Protein AF-A0A1X6PBB0-F1 (afdb_monomer)

Mean predicted aligned error: 4.92 Å

Solvent-accessible surface area (backbone atoms only — not comparable to full-atom values): 10302 Å² total; per-residue (Å²): 92,69,81,82,83,78,69,89,53,44,24,60,61,42,50,17,55,52,49,30,23,60,13,32,46,56,98,49,61,12,44,39,38,26,51,44,54,41,50,55,49,51,56,48,53,48,53,39,49,56,38,42,77,71,73,42,94,55,77,87,80,59,62,69,61,50,52,51,45,52,44,38,40,61,72,42,41,51,54,49,51,23,52,50,41,32,45,38,77,74,48,54,83,75,65,63,57,60,94,58,17,36,52,75,62,17,68,74,45,65,68,48,76,69,54,48,52,53,50,45,51,52,35,32,52,50,29,60,76,66,69,50,60,88,85,38,41,50,66,47,46,82,73,20,30,52,63,58,55,50,58,53,31,66,73,34,66,87,41,69,39,23,55,61,67,68,59,52,48,68,31,86,67,44,30,56,31,38,52,48,8,41,54,37,42,51,70,73,77,109

Sequence (190 aa):
MVTDTLDTLPLFTQISTMLKLCHVTAGRQGLFGSVVVGAMYHDGVKRTKDVRDRGGQAGSINEAKTTRMTNIVKNKVHLYLRQLCWMHSVVPHLIKPPAEASFDAMQSANVETDEQKSLTRALRCIADEYALPSSHPLRDPIKATASVLRKQLQGMSKRPGGGPMASILNSSPFRELLVEANKNVLARYK

Organism: Porphyra umbilicalis (NCBI:txid2786)

Secondary structure (DSSP, 8-state):
-------SS-HHHHHHHHHHTT---TTS--HHHHHHHHHHHHHHHHHHHHHHHTT---PPP-HHHHHHHHHHIIIIIHHHHHHHHHHHHH-GGGS--TTT--HHHHTT----HHHHHHHHHHHHHHHHHTT--TT-TTTSGGG--HHHHHHHHHH-TTSTTTS-HHHHHTSTTHHHHHHHHHHHHHHHH-

Nearest PDB structures (foldseek):
  3mjp-assembly1_B  TM=1.966E-01  e=7.502E+00  Coturnix japonica

Structure (mmCIF, N/CA/C/O backbone):
data_AF-A0A1X6PBB0-F1
#
_entry.id   AF-A0A1X6PBB0-F1
#
loop_
_atom_site.group_PDB
_atom_site.id
_atom_site.type_symbol
_atom_site.label_atom_id
_atom_site.label_alt_id
_atom_site.label_comp_id
_atom_site.label_asym_id
_atom_site.label_entity_id
_atom_site.label_seq_id
_atom_site.pdbx_PDB_ins_code
_atom_site.Cartn_x
_atom_site.Cartn_y
_atom_site.Cartn_z
_atom_site.occupancy
_atom_site.B_iso_or_equiv
_atom_site.auth_seq_id
_atom_site.auth_comp_id
_atom_site.auth_asym_id
_atom_site.auth_atom_id
_atom_site.pdbx_PDB_model_num
ATOM 1 N N . MET A 1 1 ? -8.618 8.546 5.331 1.00 55.31 1 MET A N 1
ATOM 2 C CA . MET A 1 1 ? -8.685 7.302 4.537 1.00 55.31 1 MET A CA 1
ATOM 3 C C . MET A 1 1 ? -8.332 7.617 3.105 1.00 55.31 1 MET A C 1
ATOM 5 O O . MET A 1 1 ? -8.735 8.683 2.667 1.00 55.31 1 MET A O 1
ATOM 9 N N . VAL A 1 2 ? -7.622 6.728 2.410 1.00 69.62 2 VAL A N 1
ATOM 10 C CA . VAL A 1 2 ? -7.263 6.923 0.994 1.00 69.62 2 VAL A CA 1
ATOM 11 C C . VAL A 1 2 ? -8.526 6.993 0.136 1.00 69.62 2 VAL A C 1
ATOM 13 O O . VAL A 1 2 ? -9.310 6.040 0.106 1.00 69.62 2 VAL A O 1
ATOM 16 N N . THR A 1 3 ? -8.738 8.121 -0.541 1.00 59.16 3 THR A N 1
ATOM 17 C CA . THR A 1 3 ? -9.924 8.343 -1.384 1.00 59.16 3 THR A CA 1
ATOM 18 C C . THR A 1 3 ? -9.654 8.206 -2.872 1.00 59.16 3 THR A C 1
ATOM 20 O O . THR A 1 3 ? -10.583 7.863 -3.606 1.00 59.16 3 THR A O 1
ATOM 23 N N . ASP A 1 4 ? -8.410 8.362 -3.311 1.00 60.25 4 ASP A N 1
ATOM 24 C CA . ASP A 1 4 ? -8.109 8.582 -4.725 1.00 60.25 4 ASP A CA 1
ATOM 25 C C . ASP A 1 4 ? -7.846 7.271 -5.474 1.00 60.25 4 ASP A C 1
ATOM 27 O O . ASP A 1 4 ? -7.388 6.266 -4.912 1.00 60.25 4 ASP A O 1
ATOM 31 N N . THR A 1 5 ? -8.212 7.255 -6.753 1.00 60.38 5 THR A N 1
ATOM 32 C CA . THR A 1 5 ? -7.963 6.131 -7.658 1.00 60.38 5 THR A CA 1
ATOM 33 C C . THR A 1 5 ? -6.770 6.492 -8.533 1.00 60.38 5 THR A C 1
ATOM 35 O O . THR A 1 5 ? -6.766 7.540 -9.167 1.00 60.38 5 THR A O 1
ATOM 38 N N . LEU A 1 6 ? -5.743 5.645 -8.525 1.00 66.62 6 LEU A N 1
ATOM 39 C CA . LEU A 1 6 ? -4.597 5.763 -9.418 1.00 66.62 6 LEU A CA 1
ATOM 40 C C . LEU A 1 6 ? -4.864 4.826 -10.596 1.00 66.62 6 LEU A C 1
ATOM 42 O O . LEU A 1 6 ? -4.785 3.606 -10.449 1.00 66.62 6 LEU A O 1
ATOM 46 N N . ASP A 1 7 ? -5.288 5.367 -11.731 1.00 63.78 7 ASP A N 1
ATOM 47 C CA . ASP A 1 7 ? -5.598 4.568 -12.920 1.00 63.78 7 ASP A CA 1
ATOM 48 C C . ASP A 1 7 ? -5.146 5.209 -14.237 1.00 63.78 7 ASP A C 1
ATOM 50 O O . ASP A 1 7 ? -4.855 4.469 -15.176 1.00 63.78 7 ASP A O 1
ATOM 54 N N . THR A 1 8 ? -4.972 6.531 -14.294 1.00 69.69 8 THR A N 1
ATOM 55 C CA . THR A 1 8 ? -4.625 7.250 -15.535 1.00 69.69 8 THR A CA 1
ATOM 56 C C . THR A 1 8 ? -3.140 7.576 -15.720 1.00 69.69 8 THR A C 1
ATOM 58 O O . THR A 1 8 ? -2.726 7.894 -16.831 1.00 69.69 8 THR A O 1
ATOM 61 N N . LEU A 1 9 ? -2.318 7.494 -14.669 1.00 80.31 9 LEU A N 1
ATOM 62 C CA . LEU A 1 9 ? -0.894 7.865 -14.733 1.00 80.31 9 LEU A CA 1
ATOM 63 C C . LEU A 1 9 ? 0.006 6.690 -15.177 1.00 80.31 9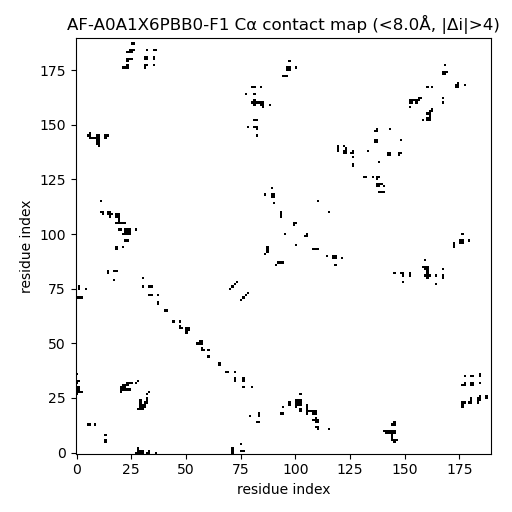 LEU A C 1
ATOM 65 O O . LEU A 1 9 ? -0.389 5.532 -15.036 1.00 80.31 9 LEU A O 1
ATOM 69 N N . PRO A 1 10 ? 1.241 6.928 -15.652 1.00 88.19 10 PRO A N 1
ATOM 70 C CA . PRO A 1 10 ? 2.211 5.856 -15.884 1.00 88.19 10 PRO A CA 1
ATOM 71 C C . PRO A 1 10 ? 2.521 5.057 -14.609 1.00 88.19 10 PRO A C 1
ATOM 73 O O . PRO A 1 10 ? 2.482 5.599 -13.501 1.00 88.19 10 PRO A O 1
ATOM 76 N N . LEU A 1 11 ? 2.859 3.771 -14.754 1.00 91.19 11 LEU A N 1
ATOM 77 C CA . LEU A 1 11 ? 3.063 2.840 -13.635 1.00 91.19 11 LEU A CA 1
ATOM 78 C C . LEU A 1 11 ? 3.984 3.397 -12.541 1.00 91.19 11 LEU A C 1
ATOM 80 O O . LEU A 1 11 ? 3.613 3.365 -11.370 1.00 91.19 11 LEU A O 1
ATOM 84 N N . PHE A 1 12 ? 5.160 3.918 -12.899 1.00 92.62 12 PHE A N 1
ATOM 85 C CA . PHE A 1 12 ? 6.123 4.404 -11.906 1.00 92.62 12 PHE A CA 1
ATOM 86 C C . PHE A 1 12 ? 5.631 5.644 -11.167 1.00 92.62 12 PHE A C 1
ATOM 88 O O . PHE A 1 12 ? 5.802 5.722 -9.957 1.00 92.62 12 PHE A O 1
ATOM 95 N N . THR A 1 13 ? 4.907 6.542 -11.838 1.00 91.56 13 THR A N 1
ATOM 96 C CA . THR A 1 13 ? 4.236 7.666 -11.175 1.00 91.56 13 THR A CA 1
ATOM 97 C C . THR A 1 13 ? 3.197 7.171 -10.173 1.00 91.56 13 THR A C 1
ATOM 99 O O . THR A 1 13 ? 3.134 7.670 -9.052 1.00 91.56 13 THR A O 1
ATOM 102 N N . GLN A 1 14 ? 2.413 6.151 -10.535 1.00 91.94 14 GLN A N 1
ATOM 103 C CA . GLN A 1 14 ? 1.442 5.565 -9.612 1.00 91.94 14 GLN A CA 1
ATOM 104 C C . GLN A 1 14 ? 2.122 4.896 -8.409 1.00 91.94 14 GLN A C 1
ATOM 106 O O . GLN A 1 14 ? 1.652 5.065 -7.287 1.00 91.94 14 GLN A O 1
ATOM 111 N N . ILE A 1 15 ? 3.232 4.178 -8.613 1.00 93.56 15 ILE A N 1
ATOM 112 C CA . ILE A 1 15 ? 4.016 3.584 -7.518 1.00 93.56 15 ILE A CA 1
ATOM 113 C C . ILE A 1 15 ? 4.576 4.681 -6.607 1.00 93.56 15 ILE A C 1
ATOM 115 O O . ILE A 1 15 ? 4.442 4.564 -5.391 1.00 93.56 15 ILE A O 1
ATOM 119 N N . SER A 1 16 ? 5.108 5.774 -7.158 1.00 94.62 16 SER A N 1
ATOM 120 C CA . SER A 1 16 ? 5.534 6.934 -6.367 1.00 94.62 16 SER A CA 1
ATOM 121 C C . SER A 1 16 ? 4.393 7.493 -5.524 1.00 94.62 16 SER A C 1
ATOM 123 O O . SER A 1 16 ? 4.568 7.733 -4.333 1.00 94.62 16 SER A O 1
ATOM 125 N N . THR A 1 17 ? 3.189 7.636 -6.081 1.00 93.75 17 THR A N 1
ATOM 126 C CA . THR A 1 17 ? 2.031 8.076 -5.291 1.00 93.75 17 THR A CA 1
ATOM 127 C C . THR A 1 17 ? 1.671 7.077 -4.190 1.00 93.75 17 THR A C 1
ATOM 129 O O . THR A 1 17 ? 1.352 7.489 -3.078 1.00 93.75 17 THR A O 1
ATOM 132 N N . MET A 1 18 ? 1.765 5.768 -4.444 1.00 94.62 18 MET A N 1
ATOM 133 C CA . MET A 1 18 ? 1.570 4.755 -3.400 1.00 94.62 18 MET A CA 1
ATOM 134 C C . MET A 1 18 ? 2.631 4.855 -2.297 1.00 94.62 18 MET A C 1
ATOM 136 O O . MET A 1 18 ? 2.276 4.736 -1.127 1.00 94.62 18 MET A O 1
ATOM 140 N N . LEU A 1 19 ? 3.896 5.121 -2.647 1.00 95.56 19 LEU A N 1
ATOM 141 C CA . LEU A 1 19 ? 4.980 5.341 -1.684 1.00 95.56 19 LEU A CA 1
ATOM 142 C C . LEU A 1 19 ? 4.682 6.537 -0.784 1.00 95.56 19 LEU A C 1
ATOM 144 O O . LEU A 1 19 ? 4.774 6.414 0.433 1.00 95.56 19 LEU A O 1
ATOM 148 N N . LYS A 1 20 ? 4.227 7.659 -1.350 1.00 95.69 20 LYS A N 1
ATOM 149 C CA . LYS A 1 20 ? 3.825 8.843 -0.570 1.00 95.69 20 LYS A CA 1
ATOM 150 C C . LYS A 1 20 ? 2.758 8.513 0.477 1.00 95.69 20 LYS A C 1
ATOM 152 O O . LYS A 1 20 ? 2.770 9.082 1.562 1.00 95.69 20 LYS A O 1
ATOM 157 N N . LEU A 1 21 ? 1.870 7.557 0.192 1.00 96.06 21 LEU A N 1
ATOM 158 C CA . LEU A 1 21 ? 0.815 7.105 1.107 1.00 96.06 21 LEU A CA 1
ATOM 159 C C . LEU A 1 21 ? 1.294 6.104 2.180 1.00 96.06 21 LEU A C 1
ATOM 161 O O . LEU A 1 21 ? 0.497 5.729 3.044 1.00 96.06 21 LEU A O 1
ATOM 165 N N . CYS A 1 22 ? 2.557 5.664 2.166 1.00 96.38 22 CYS A N 1
ATOM 166 C CA . CYS A 1 22 ? 3.123 4.767 3.186 1.00 96.38 22 CYS A CA 1
ATOM 167 C C . CYS A 1 22 ? 3.431 5.458 4.523 1.00 96.38 22 CYS A C 1
ATOM 169 O O . CYS A 1 22 ? 3.850 4.785 5.461 1.00 96.38 22 CYS A O 1
ATOM 171 N N . HIS A 1 23 ? 3.221 6.772 4.635 1.00 96.62 23 HIS A N 1
ATOM 172 C CA . HIS A 1 23 ? 3.451 7.495 5.881 1.00 96.62 23 HIS A CA 1
ATOM 173 C C . HIS A 1 23 ? 2.565 6.990 7.042 1.00 96.62 23 HIS A C 1
ATOM 175 O O . HIS A 1 23 ? 1.448 6.497 6.843 1.00 96.62 23 HIS A O 1
ATOM 181 N N . VAL A 1 24 ? 3.017 7.207 8.280 1.00 97.06 24 VAL A N 1
ATOM 182 C CA . VAL A 1 24 ? 2.336 6.766 9.518 1.00 97.06 24 VAL A CA 1
ATOM 183 C C . VAL A 1 24 ? 1.688 7.906 10.318 1.00 97.06 24 VAL A C 1
ATOM 185 O O . VAL A 1 24 ? 1.132 7.681 11.392 1.00 97.06 24 VAL A O 1
ATOM 188 N N . THR A 1 25 ? 1.718 9.139 9.802 1.00 95.56 25 THR A N 1
ATOM 189 C CA . THR A 1 25 ? 1.101 10.316 10.441 1.00 95.56 25 THR A CA 1
ATOM 190 C C . THR A 1 25 ? -0.427 10.212 10.541 1.00 95.56 25 THR A C 1
ATOM 192 O O . THR A 1 25 ? -1.127 10.088 9.531 1.00 95.56 25 THR A O 1
ATOM 195 N N . ALA A 1 26 ? -0.960 10.327 11.761 1.00 93.88 26 ALA A N 1
ATOM 196 C CA . ALA A 1 26 ? -2.398 10.318 12.023 1.00 93.88 26 ALA A CA 1
ATOM 197 C C . ALA A 1 26 ? -3.103 11.582 11.500 1.00 93.88 26 ALA A C 1
ATOM 199 O O . ALA A 1 26 ? -2.533 12.668 11.447 1.00 93.88 26 ALA A O 1
ATOM 200 N N . GLY A 1 27 ? -4.376 11.448 11.117 1.00 90.31 27 GLY A N 1
ATOM 201 C CA . GLY A 1 27 ? -5.177 12.556 10.577 1.00 90.31 27 GLY A CA 1
ATOM 202 C C . GLY A 1 27 ? -4.877 12.919 9.115 1.00 90.31 27 GLY A C 1
ATOM 203 O O . GLY A 1 27 ? -5.598 13.726 8.535 1.00 90.31 27 GLY A O 1
ATOM 204 N N . ARG A 1 28 ? -3.871 12.296 8.491 1.00 92.50 28 ARG A N 1
ATOM 205 C CA . ARG A 1 28 ? -3.568 12.406 7.056 1.00 92.50 28 ARG A CA 1
ATOM 206 C C . ARG A 1 28 ? -3.990 11.130 6.319 1.00 92.50 28 ARG A C 1
ATOM 208 O O . ARG A 1 28 ? -4.151 10.068 6.924 1.00 92.50 28 ARG A O 1
ATOM 215 N N . GLN A 1 29 ? -4.240 11.225 5.013 1.00 90.50 29 GLN A N 1
ATOM 216 C CA . GLN A 1 29 ? -4.612 10.055 4.217 1.00 90.50 29 GLN A CA 1
ATOM 217 C C . GLN A 1 29 ? -3.387 9.169 3.948 1.00 90.50 29 GLN A C 1
ATOM 219 O O . GLN A 1 29 ? -2.598 9.488 3.074 1.00 90.50 29 GLN A O 1
ATOM 224 N N . GLY A 1 30 ? -3.278 8.035 4.645 1.00 94.38 30 GLY A N 1
ATOM 225 C CA . GLY A 1 30 ? -2.234 7.030 4.406 1.00 94.38 30 GLY A CA 1
ATOM 226 C C . GLY A 1 30 ? -2.787 5.605 4.366 1.00 94.38 30 GLY A C 1
ATOM 227 O O . GLY A 1 30 ? -3.908 5.347 4.826 1.00 94.38 30 GLY A O 1
ATOM 228 N N . LEU A 1 31 ? -2.013 4.668 3.816 1.00 95.88 31 LEU A N 1
ATOM 229 C CA . LEU A 1 31 ? -2.391 3.257 3.670 1.00 95.88 31 LEU A CA 1
ATOM 230 C C . LEU A 1 31 ? -2.570 2.591 5.032 1.00 95.88 31 LEU A C 1
ATOM 232 O O . LEU A 1 31 ? -3.662 2.117 5.344 1.00 95.88 31 LEU A O 1
ATOM 236 N N . PHE A 1 32 ? -1.531 2.623 5.868 1.00 96.44 32 PHE A N 1
ATOM 237 C CA . PHE A 1 32 ? -1.531 1.980 7.184 1.00 96.44 32 PHE A CA 1
ATOM 238 C C . PHE A 1 32 ? -2.566 2.606 8.121 1.00 96.44 32 PHE A C 1
ATOM 240 O O . PHE A 1 32 ? -3.357 1.891 8.732 1.00 96.44 32 PHE A O 1
ATOM 247 N N . GLY A 1 33 ? -2.667 3.940 8.137 1.00 95.00 33 GLY A N 1
ATOM 248 C CA . GLY A 1 33 ? -3.724 4.634 8.878 1.00 95.00 33 GLY A CA 1
ATOM 249 C C . GLY A 1 33 ? -5.135 4.238 8.422 1.00 95.00 33 GLY A C 1
ATOM 250 O O . GLY A 1 33 ? -6.039 4.138 9.246 1.00 95.00 33 GLY A O 1
ATOM 251 N N . SER A 1 34 ? -5.339 3.954 7.130 1.00 94.94 34 SER A N 1
ATOM 252 C CA . SER A 1 34 ? -6.634 3.476 6.621 1.00 94.94 34 SER A CA 1
ATOM 253 C C . SER A 1 34 ? -6.944 2.039 7.055 1.00 94.94 34 SER A C 1
ATOM 255 O O . SER A 1 34 ? -8.102 1.754 7.349 1.00 94.94 34 SER A O 1
ATOM 257 N N . VAL A 1 35 ? -5.938 1.156 7.141 1.00 95.25 35 VAL A N 1
ATOM 258 C CA . VAL A 1 35 ? -6.106 -0.198 7.707 1.00 95.25 35 VAL A CA 1
ATOM 259 C C . VAL A 1 35 ? -6.549 -0.107 9.167 1.00 95.25 35 VAL A C 1
ATOM 261 O O . VAL A 1 35 ? -7.553 -0.710 9.537 1.00 95.25 35 VAL A O 1
ATOM 264 N N . VAL A 1 36 ? -5.849 0.697 9.975 1.00 95.31 36 VAL A N 1
ATOM 265 C CA . VAL A 1 36 ? -6.146 0.864 11.407 1.00 95.31 36 VAL A CA 1
ATOM 266 C C . VAL A 1 36 ? -7.540 1.449 11.621 1.00 95.31 36 VAL A C 1
ATOM 268 O O . VAL A 1 36 ? -8.347 0.875 12.347 1.00 95.31 36 VAL A O 1
ATOM 271 N N . VAL A 1 37 ? -7.861 2.566 10.959 1.00 93.00 37 VAL A N 1
ATOM 272 C CA . VAL A 1 37 ? -9.179 3.210 11.089 1.00 93.00 37 VAL A CA 1
ATOM 273 C C . VAL A 1 37 ? -10.300 2.275 10.627 1.00 93.00 37 VAL A C 1
ATOM 275 O O . VAL A 1 37 ? -11.366 2.247 11.243 1.00 93.00 37 VAL A O 1
ATOM 278 N N . GLY A 1 38 ? -10.064 1.489 9.573 1.00 93.12 38 GLY A N 1
ATOM 279 C CA . GLY A 1 38 ? -11.010 0.478 9.112 1.00 93.12 38 GLY A CA 1
ATOM 280 C C . GLY A 1 38 ? -11.256 -0.622 10.138 1.00 93.12 38 GLY A C 1
ATOM 281 O O . GLY A 1 38 ? -12.413 -0.938 10.412 1.00 93.12 38 GLY A O 1
ATOM 282 N N . ALA A 1 39 ? -10.194 -1.152 10.750 1.00 92.56 39 ALA A N 1
ATOM 283 C CA . ALA A 1 39 ? -10.298 -2.148 11.814 1.00 92.56 39 ALA A CA 1
ATOM 284 C C . ALA A 1 39 ? -11.056 -1.595 13.032 1.00 92.56 39 ALA A C 1
ATOM 286 O O . ALA A 1 39 ? -12.060 -2.176 13.436 1.00 92.56 39 ALA A O 1
ATOM 287 N N . MET A 1 40 ? -10.674 -0.412 13.531 1.00 92.19 40 MET A N 1
ATOM 288 C CA . MET A 1 40 ? -11.350 0.242 14.662 1.00 92.19 40 MET A CA 1
ATOM 289 C C . MET A 1 40 ? -12.846 0.458 14.407 1.00 92.19 40 MET A C 1
ATOM 291 O O . MET A 1 40 ? -13.672 0.257 15.301 1.00 92.19 40 MET A O 1
ATOM 295 N N . TYR A 1 41 ? -13.208 0.867 13.187 1.00 92.38 41 TYR A N 1
ATOM 296 C CA . TYR A 1 41 ? -14.604 1.040 12.804 1.00 92.38 41 TYR A CA 1
ATOM 297 C C . TYR A 1 41 ? -15.364 -0.292 12.828 1.00 92.38 41 TYR A C 1
ATOM 299 O O . TYR A 1 41 ? -16.450 -0.365 13.404 1.00 92.38 41 TYR A O 1
ATOM 307 N N . HIS A 1 42 ? -14.797 -1.350 12.242 1.00 93.12 42 HIS A N 1
ATOM 308 C CA . HIS A 1 42 ? -15.422 -2.673 12.226 1.00 93.12 42 HIS A CA 1
ATOM 309 C C . HIS A 1 42 ? -15.546 -3.287 13.627 1.00 93.12 42 HIS A C 1
ATOM 311 O O . HIS A 1 42 ? -16.589 -3.865 13.932 1.00 93.12 42 HIS A O 1
ATOM 317 N N . ASP A 1 43 ? -14.566 -3.079 14.505 1.00 92.94 43 ASP A N 1
ATOM 318 C CA . ASP A 1 43 ? -14.642 -3.490 15.911 1.00 92.94 43 ASP A CA 1
ATOM 319 C C . ASP A 1 43 ? -15.736 -2.733 16.671 1.00 92.94 43 ASP A C 1
ATOM 321 O O . ASP A 1 43 ? -16.405 -3.292 17.542 1.00 92.94 43 ASP A O 1
ATOM 325 N N . GLY A 1 44 ? -15.939 -1.451 16.357 1.00 91.06 44 GLY A N 1
ATOM 326 C CA . GLY A 1 44 ? -17.067 -0.668 16.865 1.00 91.06 44 GLY A CA 1
ATOM 327 C C . GLY A 1 44 ? -18.408 -1.248 16.413 1.00 91.06 44 GLY A C 1
ATOM 328 O O . GLY A 1 44 ? -19.263 -1.531 17.248 1.00 91.06 44 GLY A O 1
ATOM 329 N N . VAL A 1 45 ? -18.561 -1.507 15.109 1.00 92.31 45 VAL A N 1
ATOM 330 C CA . VAL A 1 45 ? -19.774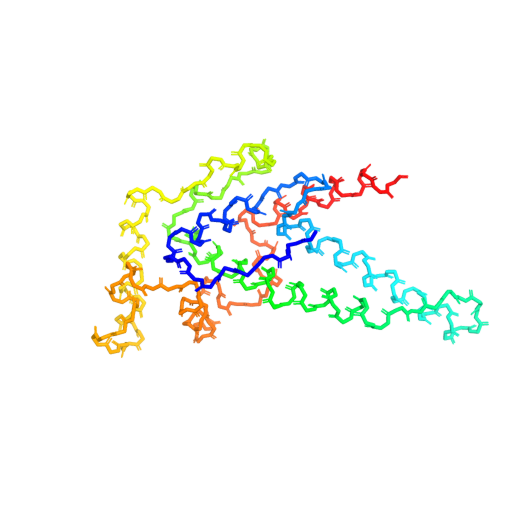 -2.117 14.536 1.00 92.31 45 VAL A CA 1
ATOM 331 C C . VAL A 1 45 ? -20.066 -3.479 15.166 1.00 92.31 45 VAL A C 1
ATOM 333 O O . VAL A 1 45 ? -21.214 -3.745 15.516 1.00 92.31 45 VAL A O 1
ATOM 336 N N . LYS A 1 46 ? -19.047 -4.330 15.341 1.00 93.25 46 LYS A N 1
ATOM 337 C CA . LYS A 1 46 ? -19.199 -5.640 15.985 1.00 93.25 46 LYS A CA 1
ATOM 338 C C . LYS A 1 46 ? -19.714 -5.496 17.417 1.00 93.25 46 LYS A C 1
ATOM 340 O O . LYS A 1 46 ? -20.721 -6.103 17.750 1.00 93.25 46 LYS A O 1
ATOM 345 N N . ARG A 1 47 ? -19.105 -4.617 18.222 1.00 92.00 47 ARG A N 1
ATOM 346 C CA . ARG A 1 47 ? -19.561 -4.342 19.596 1.00 92.00 47 ARG A CA 1
ATOM 347 C C . ARG A 1 47 ? -21.008 -3.851 19.646 1.00 92.00 47 ARG A C 1
ATOM 349 O O . ARG A 1 47 ? -21.764 -4.283 20.507 1.00 92.00 47 ARG A O 1
ATOM 356 N N . THR A 1 48 ? -21.415 -2.985 18.718 1.00 90.62 48 THR A N 1
ATOM 357 C CA . THR A 1 48 ? -22.809 -2.523 18.618 1.00 90.62 48 THR A CA 1
ATOM 358 C C . THR A 1 48 ? -23.774 -3.674 18.310 1.00 90.62 48 THR A C 1
ATOM 360 O O . THR A 1 48 ? -24.838 -3.740 18.923 1.00 90.62 48 THR A O 1
ATOM 363 N N . LYS A 1 49 ? -23.406 -4.594 17.403 1.00 91.44 49 LYS A N 1
ATOM 364 C CA . LYS A 1 49 ? -24.204 -5.802 17.117 1.00 91.44 49 LYS A CA 1
ATOM 365 C C . LYS A 1 49 ? -24.302 -6.699 18.349 1.00 91.44 49 LYS A C 1
ATOM 367 O O . LYS A 1 49 ? -25.410 -7.020 18.756 1.00 91.44 49 LYS A O 1
ATOM 372 N N . ASP A 1 50 ? -23.175 -6.977 19.002 1.00 92.81 50 ASP A N 1
ATOM 373 C CA . ASP A 1 50 ? -23.117 -7.840 20.187 1.00 92.81 50 ASP A CA 1
ATOM 374 C C . ASP A 1 50 ? -23.989 -7.311 21.345 1.00 92.81 50 ASP A C 1
ATOM 376 O O . ASP A 1 50 ? -24.633 -8.094 22.041 1.00 92.81 50 ASP A O 1
ATOM 380 N N . VAL A 1 51 ? -24.044 -5.987 21.561 1.00 92.75 51 VAL A N 1
ATOM 381 C CA . VAL A 1 51 ? -24.927 -5.377 22.578 1.00 92.75 51 VAL A CA 1
ATOM 382 C C . VAL A 1 51 ? -26.398 -5.588 22.227 1.00 92.75 51 VAL A C 1
ATOM 384 O O . VAL A 1 51 ? -27.180 -5.980 23.092 1.00 92.75 51 VAL A O 1
ATOM 387 N N . ARG A 1 52 ? -26.772 -5.361 20.963 1.00 90.25 52 ARG A N 1
ATOM 388 C CA . ARG A 1 52 ? -28.150 -5.539 20.492 1.00 90.25 52 ARG A CA 1
ATOM 389 C C . ARG A 1 52 ? -28.594 -6.998 20.581 1.00 90.25 52 ARG A C 1
ATOM 391 O O . ARG A 1 52 ? -29.705 -7.263 21.025 1.00 90.25 52 ARG A O 1
ATOM 398 N N . ASP A 1 53 ? -27.723 -7.930 20.208 1.00 91.06 53 ASP A N 1
ATOM 399 C CA . ASP A 1 53 ? -28.013 -9.368 20.229 1.00 91.06 53 ASP A CA 1
ATOM 400 C C . ASP A 1 53 ? -28.200 -9.893 21.669 1.00 91.06 53 ASP A C 1
ATOM 402 O O . ASP A 1 53 ? -28.890 -10.884 21.888 1.00 91.06 53 ASP A O 1
ATOM 406 N N . ARG A 1 54 ? -27.655 -9.185 22.670 1.00 93.88 54 ARG A N 1
ATOM 407 C CA . ARG A 1 54 ? -27.889 -9.428 24.106 1.00 93.88 54 ARG A C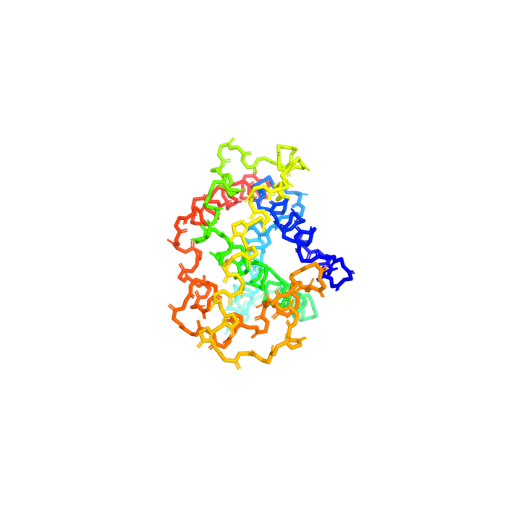A 1
ATOM 408 C C . ARG A 1 54 ? -29.106 -8.681 24.674 1.00 93.88 54 ARG A C 1
ATOM 410 O O . ARG A 1 54 ? -29.290 -8.670 25.887 1.00 93.88 54 ARG A O 1
ATOM 417 N N . GLY A 1 55 ? -29.910 -8.029 23.833 1.00 88.94 55 GLY A N 1
ATOM 418 C CA . GLY A 1 55 ? -31.082 -7.252 24.253 1.00 88.94 55 GLY A CA 1
ATOM 419 C C . GLY A 1 55 ? -30.763 -5.875 24.848 1.00 88.94 55 GLY A C 1
ATOM 420 O O . GLY A 1 55 ? -31.650 -5.231 25.403 1.00 88.94 55 GLY A O 1
ATOM 421 N N . GLY A 1 56 ? -29.514 -5.407 24.752 1.00 89.38 56 GLY A N 1
ATOM 422 C CA . GLY A 1 56 ? -29.110 -4.083 25.219 1.00 89.38 56 GLY A CA 1
ATOM 423 C C . GLY A 1 56 ? -29.465 -2.965 24.235 1.00 89.38 56 GLY A C 1
ATOM 424 O O . GLY A 1 56 ? -29.587 -3.179 23.027 1.00 89.38 56 GLY A O 1
ATOM 425 N N . GLN A 1 57 ? -29.578 -1.735 24.742 1.00 87.06 57 GLN A N 1
ATOM 426 C CA . GLN A 1 57 ? -29.781 -0.554 23.904 1.00 87.06 57 GLN A CA 1
ATOM 427 C C . GLN A 1 57 ? -28.462 -0.150 23.231 1.00 87.06 57 GLN A C 1
ATOM 429 O O . GLN A 1 57 ? -27.475 0.157 23.897 1.00 87.06 57 GLN A O 1
ATOM 434 N N . ALA A 1 58 ? -28.447 -0.138 21.899 1.00 85.94 58 ALA A N 1
ATOM 435 C CA . ALA A 1 58 ? -27.285 0.224 21.096 1.00 85.94 58 ALA A CA 1
ATOM 436 C C . ALA A 1 58 ? -27.660 1.252 20.018 1.00 85.94 58 ALA A C 1
ATOM 438 O O . ALA A 1 58 ? -28.807 1.321 19.577 1.00 85.94 58 ALA A O 1
ATOM 439 N N . GLY A 1 59 ? -26.681 2.053 19.587 1.00 81.75 59 GLY A N 1
ATOM 440 C CA . GLY A 1 59 ? -26.859 2.993 18.479 1.00 81.75 59 GLY A CA 1
ATOM 441 C C . GLY A 1 59 ? -27.121 2.291 17.140 1.00 81.75 59 GLY A C 1
ATOM 442 O O . GLY A 1 59 ? -26.847 1.102 16.972 1.00 81.75 59 GLY A O 1
ATOM 443 N N . SER A 1 60 ? -27.631 3.037 16.159 1.00 84.25 60 SER A N 1
ATOM 444 C CA . SER A 1 60 ? -27.860 2.509 14.814 1.00 84.25 60 SER A CA 1
ATOM 445 C C . SER A 1 60 ? -26.544 2.296 14.055 1.00 84.25 60 SER A C 1
ATOM 447 O O . SER A 1 60 ? -25.610 3.099 14.116 1.00 84.25 60 SER A O 1
ATOM 449 N N . ILE A 1 61 ? -26.470 1.194 13.307 1.00 88.69 61 ILE A N 1
ATOM 450 C CA . ILE A 1 61 ? -25.340 0.897 12.424 1.00 88.69 61 ILE A CA 1
ATOM 451 C C . ILE A 1 61 ? -25.629 1.503 11.057 1.00 88.69 61 ILE A C 1
ATOM 453 O O . ILE A 1 61 ? -26.643 1.209 10.428 1.00 88.69 61 ILE A O 1
ATOM 457 N N . ASN A 1 62 ? -24.710 2.333 10.570 1.00 90.88 62 ASN A N 1
ATOM 458 C CA . ASN A 1 62 ? -24.776 2.841 9.208 1.00 90.88 62 ASN A CA 1
ATOM 459 C C . ASN A 1 62 ? -24.163 1.811 8.241 1.00 90.88 62 ASN A C 1
ATOM 461 O O . ASN A 1 62 ? -22.941 1.741 8.070 1.00 90.88 62 ASN A O 1
ATOM 465 N N . GLU A 1 63 ? -25.019 1.011 7.607 1.00 91.44 63 GLU A N 1
ATOM 466 C CA . GLU A 1 63 ? -24.610 -0.044 6.668 1.00 91.44 63 GLU A CA 1
ATOM 467 C C . GLU A 1 63 ? -23.907 0.515 5.420 1.00 91.44 63 GLU A C 1
ATOM 469 O O . GLU A 1 63 ? -22.925 -0.058 4.939 1.00 91.44 63 GLU A O 1
ATOM 474 N N . ALA A 1 64 ? -24.323 1.690 4.937 1.00 91.69 64 ALA A N 1
ATOM 475 C CA . ALA A 1 64 ? -23.670 2.353 3.809 1.00 91.69 64 ALA A CA 1
ATOM 476 C C . ALA A 1 64 ? -22.227 2.761 4.155 1.00 91.69 64 ALA A C 1
ATOM 478 O O . ALA A 1 64 ? -21.297 2.534 3.376 1.00 91.69 64 ALA A O 1
ATOM 479 N N . LYS A 1 65 ? -22.009 3.310 5.357 1.00 89.75 65 LYS A N 1
ATOM 480 C CA . LYS A 1 65 ? -20.674 3.653 5.868 1.00 89.75 65 LYS A CA 1
ATOM 481 C C . LYS A 1 65 ? -19.823 2.403 6.085 1.00 89.75 65 LYS A C 1
ATOM 483 O O . LYS A 1 65 ? -18.646 2.422 5.729 1.00 89.75 65 LYS A O 1
ATOM 488 N N . THR A 1 66 ? -20.415 1.326 6.597 1.00 90.62 66 THR A N 1
ATOM 489 C CA . THR A 1 66 ? -19.736 0.034 6.780 1.00 90.62 66 THR A CA 1
ATOM 490 C C . THR A 1 66 ? -19.258 -0.532 5.453 1.00 90.62 66 THR A C 1
ATOM 492 O O . THR A 1 66 ? -18.071 -0.811 5.293 1.00 90.62 66 THR A O 1
ATOM 495 N N . THR A 1 67 ? -20.145 -0.580 4.463 1.00 91.56 67 THR A N 1
ATOM 496 C CA . THR A 1 67 ? -19.826 -1.031 3.105 1.00 91.56 67 THR A CA 1
ATOM 497 C C . THR A 1 67 ? -18.731 -0.171 2.476 1.00 91.56 67 THR A C 1
ATOM 499 O O . THR A 1 67 ? -17.765 -0.690 1.913 1.00 91.56 67 THR A O 1
ATOM 502 N N . ARG A 1 68 ? -18.825 1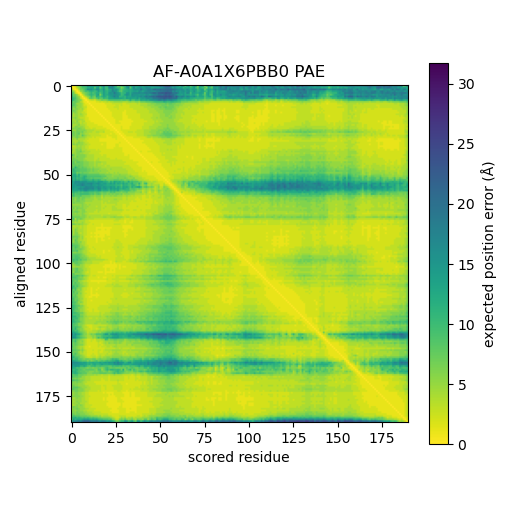.157 2.616 1.00 89.94 68 ARG A N 1
ATOM 503 C CA . ARG A 1 68 ? -17.806 2.088 2.116 1.00 89.94 68 ARG A CA 1
ATOM 504 C C . ARG A 1 68 ? -16.441 1.841 2.761 1.00 89.94 68 ARG A C 1
ATOM 506 O O . ARG A 1 68 ? -15.438 1.837 2.050 1.00 89.94 68 ARG A O 1
ATOM 513 N N . MET A 1 69 ? -16.398 1.625 4.075 1.00 89.50 69 MET A N 1
ATOM 514 C CA . MET A 1 69 ? -15.170 1.337 4.820 1.00 89.50 69 MET A CA 1
ATOM 515 C C . MET A 1 69 ? -14.509 0.049 4.323 1.00 89.50 69 MET A C 1
ATOM 517 O O . MET A 1 69 ? -13.342 0.062 3.926 1.00 89.50 69 MET A O 1
ATOM 521 N N . THR A 1 70 ? -15.286 -1.035 4.245 1.00 90.69 70 THR A N 1
ATOM 522 C CA . THR A 1 70 ? -14.819 -2.322 3.721 1.00 90.69 70 THR A CA 1
ATOM 523 C C . THR A 1 70 ? -14.281 -2.182 2.301 1.00 90.69 70 THR A C 1
ATOM 525 O O . THR A 1 70 ? -13.192 -2.672 2.007 1.00 90.69 70 THR A O 1
ATOM 528 N N . ASN A 1 71 ? -14.997 -1.474 1.426 1.00 90.38 71 ASN A N 1
ATOM 529 C CA . ASN A 1 71 ? -14.588 -1.292 0.037 1.00 90.38 71 ASN A CA 1
ATOM 530 C C . ASN A 1 71 ? -13.307 -0.464 -0.098 1.00 90.38 71 ASN A C 1
ATOM 532 O O . ASN A 1 71 ? -12.475 -0.785 -0.941 1.00 90.38 71 ASN A O 1
ATOM 536 N N . ILE A 1 72 ? -13.098 0.563 0.727 1.00 89.00 72 ILE A N 1
ATOM 537 C CA . ILE A 1 72 ? -11.853 1.346 0.694 1.00 89.00 72 ILE A CA 1
ATOM 538 C C . ILE A 1 72 ? -10.662 0.477 1.108 1.00 89.00 72 ILE A C 1
ATOM 540 O O . ILE A 1 72 ? -9.655 0.432 0.397 1.00 89.00 72 ILE A O 1
ATOM 544 N N . VAL A 1 73 ? -10.781 -0.260 2.213 1.00 91.06 73 VAL A N 1
ATOM 545 C CA . VAL A 1 73 ? -9.696 -1.126 2.690 1.00 91.06 73 VAL A CA 1
ATOM 546 C C . VAL A 1 73 ? -9.420 -2.249 1.682 1.00 91.06 73 VAL A C 1
ATOM 548 O O . VAL A 1 73 ? -8.288 -2.415 1.227 1.00 91.06 73 VAL A O 1
ATOM 551 N N . LYS A 1 74 ? -10.460 -2.972 1.253 1.00 88.38 74 LYS A N 1
ATOM 552 C CA . LYS A 1 74 ? -10.335 -4.141 0.371 1.00 88.38 74 LYS A CA 1
ATOM 553 C C . LYS A 1 74 ? -9.966 -3.778 -1.068 1.00 88.38 74 LYS A C 1
ATOM 555 O O . LYS A 1 74 ? -9.090 -4.415 -1.647 1.00 88.38 74 LYS A O 1
ATOM 560 N N . ASN A 1 75 ? -10.624 -2.777 -1.649 1.00 85.75 75 ASN A N 1
ATOM 561 C CA . ASN A 1 75 ? -10.531 -2.491 -3.083 1.00 85.75 75 ASN A CA 1
ATOM 562 C C . ASN A 1 75 ? -9.556 -1.355 -3.411 1.00 85.75 75 ASN A C 1
ATOM 564 O O . ASN A 1 75 ? -9.308 -1.111 -4.587 1.00 85.75 75 ASN A O 1
ATOM 568 N N . LYS A 1 76 ? -8.994 -0.662 -2.411 1.00 87.31 76 LYS A N 1
ATOM 569 C CA . LYS A 1 76 ? -7.938 0.340 -2.632 1.00 87.31 76 LYS A CA 1
ATOM 570 C C . LYS A 1 76 ? -6.679 -0.002 -1.853 1.00 87.31 76 LYS A C 1
ATOM 572 O O . LYS A 1 76 ? -5.678 -0.390 -2.450 1.00 87.31 76 LYS A O 1
ATOM 577 N N . VAL A 1 77 ? -6.746 0.060 -0.524 1.00 92.75 77 VAL A N 1
ATOM 578 C CA . VAL A 1 77 ? -5.563 -0.051 0.347 1.00 92.75 77 VAL A CA 1
ATOM 579 C C . VAL A 1 77 ? -4.842 -1.381 0.141 1.00 92.75 77 VAL A C 1
ATOM 581 O O . VAL A 1 77 ? -3.649 -1.401 -0.146 1.00 92.75 77 VAL A O 1
ATOM 584 N N . HIS A 1 78 ? -5.570 -2.495 0.191 1.00 92.75 78 HIS A N 1
ATOM 585 C CA . HIS A 1 78 ? -4.998 -3.823 -0.024 1.00 92.75 78 HIS A CA 1
ATOM 586 C C . HIS A 1 78 ? -4.383 -3.990 -1.419 1.00 92.75 78 HIS A C 1
ATOM 588 O O . HIS A 1 78 ? -3.368 -4.665 -1.567 1.00 92.75 78 HIS A O 1
ATOM 594 N N . LEU A 1 79 ? -4.964 -3.379 -2.452 1.00 90.31 79 LEU A N 1
ATOM 595 C CA . LEU A 1 79 ? -4.429 -3.474 -3.811 1.00 90.31 79 LEU A CA 1
ATOM 596 C C . LEU A 1 79 ? -3.133 -2.674 -3.972 1.00 90.31 79 LEU A C 1
ATOM 598 O O . LEU A 1 79 ? -2.232 -3.114 -4.685 1.00 90.31 79 LEU A O 1
ATOM 602 N N . TYR A 1 80 ? -3.016 -1.530 -3.301 1.00 93.38 80 TYR A N 1
ATOM 603 C CA . TYR A 1 80 ? -1.780 -0.749 -3.279 1.00 93.38 80 TYR A CA 1
ATOM 604 C C . TYR A 1 80 ? -0.695 -1.447 -2.452 1.00 93.38 80 TYR A C 1
ATOM 606 O O . TYR A 1 80 ? 0.426 -1.597 -2.927 1.00 93.38 80 TYR A O 1
ATOM 614 N N . LEU A 1 81 ? -1.036 -1.996 -1.282 1.00 95.06 81 LEU A N 1
ATOM 615 C CA . LEU A 1 81 ? -0.092 -2.754 -0.451 1.00 95.06 81 LEU A CA 1
ATOM 616 C C . LEU A 1 81 ? 0.489 -3.980 -1.168 1.00 95.06 81 LEU A C 1
ATOM 618 O O . LEU A 1 81 ? 1.664 -4.286 -0.997 1.00 95.06 81 LEU A O 1
ATOM 622 N N . ARG A 1 82 ? -0.291 -4.662 -2.016 1.00 94.19 82 ARG A N 1
ATOM 623 C CA . ARG A 1 82 ? 0.220 -5.771 -2.844 1.00 94.19 82 ARG A CA 1
ATOM 624 C C . ARG A 1 82 ? 1.293 -5.319 -3.827 1.00 94.19 82 ARG A C 1
ATOM 626 O O . ARG A 1 82 ? 2.322 -5.975 -3.951 1.00 94.19 82 ARG A O 1
ATOM 633 N N . GLN A 1 83 ? 1.057 -4.201 -4.503 1.00 94.19 83 GLN A N 1
ATOM 634 C CA . GLN A 1 83 ? 2.008 -3.645 -5.464 1.00 94.19 83 GLN A CA 1
ATOM 635 C C . GLN A 1 83 ? 3.262 -3.121 -4.769 1.00 94.19 83 GLN A C 1
ATOM 637 O O . GLN A 1 83 ? 4.361 -3.357 -5.254 1.00 94.19 83 GLN A O 1
ATOM 642 N N . LEU A 1 84 ? 3.109 -2.496 -3.601 1.00 95.88 84 LEU A N 1
ATOM 643 C CA . LEU A 1 84 ? 4.232 -2.069 -2.769 1.00 95.88 84 LEU A CA 1
ATOM 644 C C . LEU A 1 84 ? 5.032 -3.254 -2.220 1.00 95.88 84 LEU A C 1
ATOM 646 O O . LEU A 1 84 ? 6.252 -3.186 -2.185 1.00 95.88 84 LEU A O 1
ATOM 650 N N . CYS A 1 85 ? 4.378 -4.353 -1.838 1.00 95.38 85 CYS A N 1
ATOM 651 C CA . CYS A 1 85 ? 5.051 -5.585 -1.417 1.00 95.38 85 CYS A CA 1
ATOM 652 C C . CYS A 1 85 ? 5.885 -6.185 -2.554 1.00 95.38 85 CYS A C 1
ATOM 654 O O . CYS A 1 85 ? 7.040 -6.552 -2.347 1.00 95.38 85 CYS A O 1
ATOM 656 N N . TRP A 1 86 ? 5.334 -6.226 -3.770 1.00 95.62 86 TRP A N 1
ATOM 657 C CA . TRP A 1 86 ? 6.101 -6.612 -4.950 1.00 95.62 86 TRP A CA 1
ATOM 658 C C . TRP A 1 86 ? 7.275 -5.657 -5.203 1.00 95.62 86 TRP A C 1
ATOM 660 O O . TRP A 1 86 ? 8.411 -6.107 -5.317 1.00 95.62 86 TRP A O 1
ATOM 670 N N . MET A 1 87 ? 7.025 -4.349 -5.226 1.00 96.19 87 MET A N 1
ATOM 671 C CA . MET A 1 87 ? 8.057 -3.337 -5.453 1.00 96.19 87 MET A CA 1
ATOM 672 C C . MET A 1 87 ? 9.184 -3.450 -4.418 1.00 96.19 87 MET A C 1
ATOM 674 O O . MET A 1 87 ? 10.350 -3.439 -4.790 1.00 96.19 87 MET A O 1
ATOM 678 N N . HIS A 1 88 ? 8.853 -3.652 -3.142 1.00 96.25 88 HIS A N 1
ATOM 679 C CA . HIS A 1 88 ? 9.826 -3.825 -2.064 1.00 96.25 88 HIS A CA 1
ATOM 680 C C 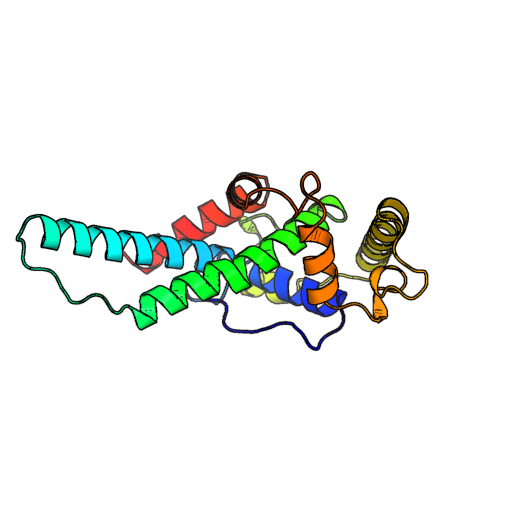. HIS A 1 88 ? 10.712 -5.063 -2.257 1.00 96.25 88 HIS A C 1
ATOM 682 O O . HIS A 1 88 ? 11.885 -5.033 -1.909 1.00 96.25 88 HIS A O 1
ATOM 688 N N . SER A 1 89 ? 10.196 -6.131 -2.876 1.00 95.31 89 SER A N 1
ATOM 689 C CA . SER A 1 89 ? 11.020 -7.302 -3.213 1.00 95.31 89 SER A CA 1
ATOM 690 C C . SER A 1 89 ? 12.060 -7.040 -4.309 1.00 95.31 89 SER A C 1
ATOM 692 O O . SER 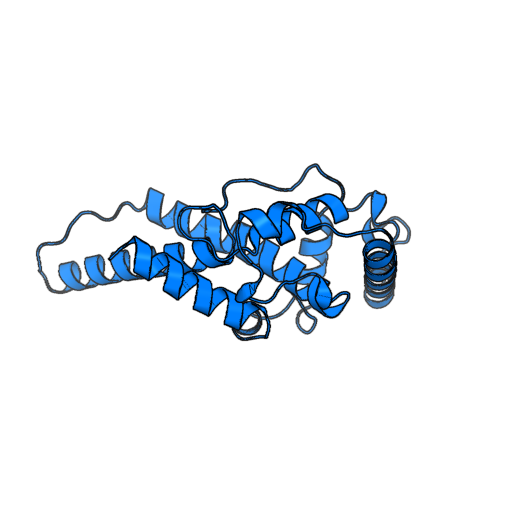A 1 89 ? 12.987 -7.830 -4.464 1.00 95.31 89 SER A O 1
ATOM 694 N N . VAL A 1 90 ? 11.911 -5.947 -5.066 1.00 96.38 90 VAL A N 1
ATOM 695 C CA . VAL A 1 90 ? 12.818 -5.552 -6.155 1.00 96.38 90 VAL A CA 1
ATOM 696 C C . VAL A 1 90 ? 13.728 -4.398 -5.729 1.00 96.38 90 VAL A C 1
ATOM 698 O O . VAL A 1 90 ? 14.921 -4.421 -6.009 1.00 96.38 90 VAL A O 1
ATOM 701 N N . VAL A 1 91 ? 13.168 -3.390 -5.057 1.00 96.81 91 VAL A N 1
ATOM 702 C CA . VAL A 1 91 ? 13.841 -2.157 -4.616 1.00 96.81 91 VAL A CA 1
ATOM 703 C C . VAL A 1 91 ? 13.489 -1.882 -3.147 1.00 96.81 91 VAL A C 1
ATOM 705 O O . VAL A 1 91 ? 12.598 -1.081 -2.842 1.00 96.81 91 VAL A O 1
ATOM 708 N N . PRO A 1 92 ? 14.133 -2.591 -2.202 1.00 94.88 92 PRO A N 1
ATOM 709 C CA . PRO A 1 92 ? 13.696 -2.605 -0.810 1.00 94.88 92 PRO A CA 1
ATOM 710 C C . PRO A 1 92 ? 13.818 -1.247 -0.111 1.00 94.88 92 PRO A C 1
ATOM 712 O O . PRO A 1 92 ? 12.974 -0.918 0.723 1.00 94.88 92 PRO A O 1
ATOM 715 N N . HIS A 1 93 ? 14.809 -0.432 -0.485 1.00 93.94 93 HIS A N 1
ATOM 716 C CA . HIS A 1 93 ? 15.130 0.848 0.158 1.00 93.94 93 HIS A CA 1
ATOM 717 C C . HIS A 1 93 ? 14.088 1.956 -0.057 1.00 93.94 93 HIS A C 1
ATOM 719 O O . HIS A 1 93 ? 14.127 2.964 0.649 1.00 93.94 93 HIS A O 1
ATOM 725 N N . LEU A 1 94 ? 13.150 1.787 -0.998 1.00 94.75 94 LEU A N 1
ATOM 726 C CA . LEU A 1 94 ? 12.104 2.782 -1.265 1.00 94.75 94 LEU A CA 1
ATOM 727 C C . LEU A 1 94 ? 11.048 2.870 -0.156 1.00 94.75 94 LEU A C 1
ATOM 729 O O . LEU A 1 94 ? 10.423 3.918 0.009 1.00 94.75 94 LEU A O 1
ATOM 733 N N . ILE A 1 95 ? 10.830 1.794 0.609 1.00 94.75 95 ILE A N 1
ATOM 734 C CA . ILE A 1 95 ? 9.929 1.852 1.763 1.00 94.75 95 ILE A CA 1
ATOM 735 C C . ILE A 1 95 ? 10.730 2.270 2.990 1.00 94.75 95 ILE A C 1
ATOM 737 O O . ILE A 1 95 ? 11.591 1.536 3.470 1.00 94.75 95 ILE A O 1
ATOM 741 N N . LYS A 1 96 ? 10.413 3.458 3.503 1.00 93.94 96 LYS A N 1
ATOM 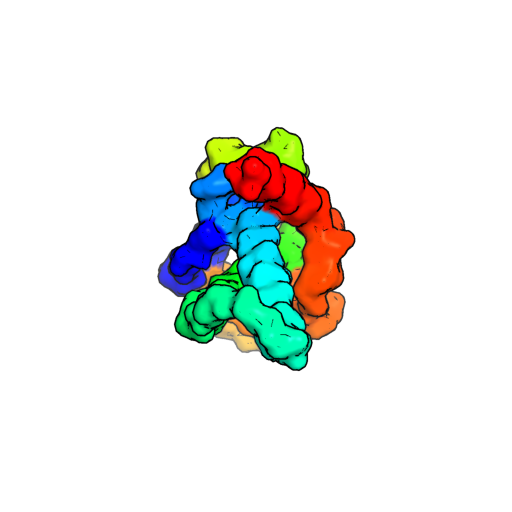742 C CA . LYS A 1 96 ? 11.068 4.035 4.672 1.00 93.94 96 LYS A CA 1
ATOM 743 C C . LYS A 1 96 ? 10.651 3.340 5.973 1.00 93.94 96 LYS A C 1
ATOM 745 O O . LYS A 1 96 ? 9.494 2.925 6.093 1.00 93.94 96 LYS A O 1
ATOM 750 N N . PRO A 1 97 ? 11.559 3.229 6.959 1.00 94.62 97 PRO A N 1
ATOM 751 C CA . PRO A 1 97 ? 11.201 2.770 8.295 1.00 94.62 97 PRO A CA 1
ATOM 752 C C . PRO A 1 97 ? 10.270 3.782 8.986 1.00 94.62 97 PRO A C 1
ATOM 754 O O . PRO A 1 97 ? 10.230 4.951 8.595 1.00 94.62 97 PRO A O 1
ATOM 757 N N . PRO A 1 98 ? 9.554 3.388 10.056 1.00 94.00 98 PRO A N 1
ATOM 758 C CA . PRO A 1 98 ? 8.581 4.266 10.710 1.00 94.00 98 PRO A CA 1
ATOM 759 C C . PRO A 1 98 ? 9.135 5.620 11.170 1.00 94.00 98 PRO A C 1
ATOM 761 O O . PRO A 1 98 ? 8.439 6.624 11.050 1.00 94.00 98 PRO A O 1
ATOM 764 N N . ALA A 1 99 ? 10.388 5.658 11.638 1.00 92.19 99 ALA A N 1
ATOM 765 C CA . ALA A 1 99 ? 11.055 6.884 12.087 1.00 92.19 99 ALA A CA 1
ATOM 766 C C . ALA A 1 99 ? 11.199 7.945 10.978 1.00 92.19 99 ALA A C 1
ATOM 768 O O . ALA A 1 99 ? 11.243 9.137 11.268 1.00 92.19 99 ALA A O 1
ATOM 769 N N . GLU A 1 100 ? 11.229 7.518 9.715 1.00 93.50 100 GLU A N 1
ATOM 770 C CA . GLU A 1 100 ? 11.376 8.382 8.538 1.00 93.50 100 GLU A CA 1
ATOM 771 C C . GLU A 1 100 ? 10.059 8.543 7.759 1.00 93.50 100 GLU A C 1
ATOM 773 O O . GLU A 1 100 ? 9.957 9.377 6.864 1.00 93.50 100 GLU A O 1
ATOM 778 N N . ALA A 1 101 ? 9.025 7.767 8.092 1.00 95.19 101 ALA A N 1
ATOM 779 C CA . ALA A 1 101 ? 7.771 7.705 7.347 1.00 95.19 101 ALA A CA 1
ATOM 780 C C . ALA A 1 101 ? 6.740 8.751 7.823 1.00 95.19 101 ALA A C 1
ATOM 782 O O . ALA A 1 101 ? 5.556 8.443 7.999 1.00 95.19 101 ALA A O 1
ATOM 783 N N . SER A 1 102 ? 7.161 9.998 8.053 1.00 96.69 102 SER A N 1
ATOM 784 C CA . SER A 1 102 ? 6.226 11.099 8.331 1.00 96.69 102 SER A CA 1
ATOM 785 C C . SER A 1 102 ? 5.513 11.552 7.050 1.00 96.69 102 SER A C 1
ATOM 787 O O . SER A 1 102 ? 5.988 11.304 5.943 1.00 96.69 102 SER A O 1
ATOM 789 N N . PHE A 1 103 ? 4.350 12.203 7.174 1.00 96.00 103 PHE A N 1
ATOM 790 C CA . PHE A 1 103 ? 3.612 12.715 6.014 1.00 96.00 103 PHE A CA 1
ATOM 791 C C . PHE A 1 103 ? 4.489 13.632 5.159 1.00 96.00 103 PHE A C 1
ATOM 793 O O . PHE A 1 103 ? 4.574 13.4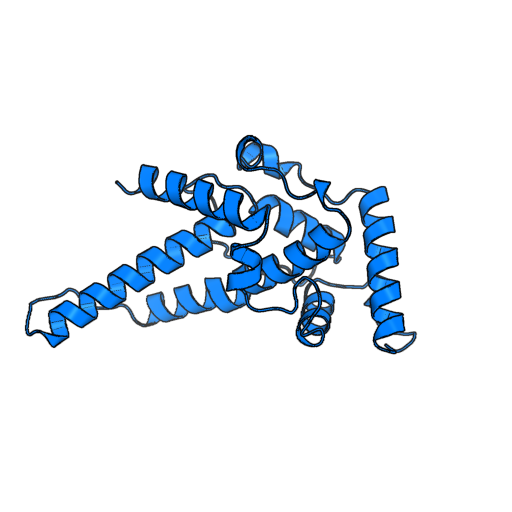10 3.954 1.00 96.00 103 PHE A O 1
ATOM 800 N N . ASP A 1 104 ? 5.162 14.602 5.784 1.00 96.19 104 ASP A N 1
ATOM 801 C CA . ASP A 1 104 ? 5.994 15.582 5.083 1.00 96.19 104 ASP A CA 1
ATOM 802 C C . ASP A 1 104 ? 7.223 14.923 4.448 1.00 96.19 104 ASP A C 1
ATOM 804 O O . ASP A 1 104 ? 7.497 15.147 3.271 1.00 96.19 104 ASP A O 1
ATOM 808 N N . ALA A 1 105 ? 7.906 14.036 5.181 1.00 94.81 105 ALA A N 1
ATOM 809 C CA . ALA A 1 105 ? 9.075 13.323 4.667 1.00 94.81 105 ALA A CA 1
ATOM 810 C C . ALA A 1 105 ? 8.724 12.434 3.468 1.00 94.81 105 ALA A C 1
ATOM 812 O O . ALA A 1 105 ? 9.471 12.370 2.496 1.00 94.81 105 ALA A O 1
ATOM 813 N N . MET A 1 106 ? 7.559 11.784 3.494 1.00 96.19 106 MET A N 1
ATOM 814 C CA . MET A 1 106 ? 7.140 10.927 2.392 1.00 96.19 106 MET A CA 1
ATOM 815 C C . MET A 1 106 ? 6.697 11.708 1.152 1.00 96.19 106 MET A C 1
ATOM 817 O O . MET A 1 106 ? 6.610 11.092 0.097 1.00 96.19 106 MET A O 1
ATOM 821 N N . GLN A 1 107 ? 6.452 13.028 1.201 1.00 94.56 107 GLN A N 1
ATOM 822 C CA . GLN A 1 107 ? 6.012 13.781 0.010 1.00 94.56 107 GLN A CA 1
ATOM 823 C C . GLN A 1 107 ? 7.062 13.831 -1.106 1.00 94.56 107 GLN A C 1
ATOM 825 O O . GLN A 1 107 ? 6.696 13.928 -2.285 1.00 94.56 107 GLN A O 1
ATOM 830 N N . SER A 1 108 ? 8.343 13.724 -0.747 1.00 92.44 108 SER A N 1
ATOM 831 C CA . SER A 1 108 ? 9.460 13.633 -1.689 1.00 92.44 108 SER A CA 1
ATOM 832 C C . SER A 1 108 ? 9.722 12.208 -2.185 1.00 92.44 108 SER A C 1
ATOM 834 O O . SER A 1 108 ? 10.519 12.037 -3.103 1.00 92.44 108 SER A O 1
ATOM 836 N N . ALA A 1 109 ? 9.044 11.186 -1.643 1.00 93.94 109 ALA A N 1
ATOM 837 C CA . ALA A 1 109 ? 9.239 9.804 -2.066 1.00 93.94 109 ALA A CA 1
ATOM 838 C C . ALA A 1 109 ? 8.875 9.625 -3.548 1.00 93.94 109 ALA A C 1
ATOM 840 O O . ALA A 1 109 ? 7.766 9.959 -3.987 1.00 93.94 109 ALA A O 1
ATOM 841 N N . ASN A 1 110 ? 9.817 9.082 -4.315 1.00 94.88 110 ASN A N 1
ATOM 842 C CA . ASN A 1 110 ? 9.678 8.870 -5.746 1.00 94.88 110 ASN A CA 1
ATOM 843 C C . ASN A 1 110 ? 10.497 7.654 -6.196 1.00 94.88 110 ASN A C 1
ATOM 845 O O . ASN A 1 110 ? 11.493 7.304 -5.572 1.00 94.88 110 ASN A O 1
ATOM 849 N N . VAL A 1 111 ? 10.072 7.020 -7.288 1.00 94.69 111 VAL A N 1
ATOM 850 C CA . VAL A 1 111 ? 10.860 6.009 -7.999 1.00 94.69 111 VAL A CA 1
ATOM 851 C C . VAL A 1 111 ? 11.779 6.730 -8.987 1.00 94.69 111 VAL A C 1
ATOM 853 O O . VAL A 1 111 ? 11.308 7.249 -10.006 1.00 94.69 111 VAL A O 1
ATOM 856 N N . GLU A 1 112 ? 13.076 6.783 -8.695 1.00 94.75 112 GLU A N 1
ATOM 857 C CA . GLU A 1 112 ? 14.058 7.452 -9.548 1.00 94.75 112 GLU A CA 1
ATOM 858 C C . GLU A 1 112 ? 14.566 6.525 -10.658 1.00 94.75 112 GLU A C 1
ATOM 860 O O . GLU A 1 112 ? 14.159 5.370 -10.791 1.00 94.75 112 GLU A O 1
ATOM 865 N N . THR A 1 113 ? 15.415 7.060 -11.533 1.00 94.75 113 THR A N 1
ATOM 866 C CA . THR A 1 113 ? 15.836 6.401 -12.775 1.00 94.75 113 THR A CA 1
ATOM 867 C C . THR A 1 113 ? 16.409 4.999 -12.548 1.00 94.75 113 THR A C 1
ATOM 869 O O . THR A 1 113 ? 16.133 4.088 -13.333 1.00 94.75 113 THR A O 1
ATOM 872 N N . ASP A 1 114 ? 17.183 4.790 -11.486 1.00 96.00 114 ASP A N 1
ATOM 873 C CA . ASP A 1 114 ? 17.824 3.499 -11.231 1.00 96.00 114 ASP A CA 1
ATOM 874 C C . ASP A 1 114 ? 16.858 2.471 -10.627 1.00 96.00 114 ASP A C 1
ATOM 876 O O . ASP A 1 114 ? 16.880 1.292 -11.014 1.00 96.00 114 ASP A O 1
ATOM 880 N N . GLU A 1 115 ? 15.912 2.899 -9.787 1.00 96.19 115 GLU A N 1
ATOM 881 C CA . GLU A 1 115 ? 14.813 2.034 -9.361 1.00 96.19 115 GLU A CA 1
ATOM 882 C C . GLU A 1 115 ? 13.882 1.705 -10.527 1.00 96.19 115 GLU A C 1
ATOM 884 O O . GLU A 1 115 ? 13.453 0.558 -10.653 1.00 96.19 115 GLU A O 1
ATOM 889 N N . GLN A 1 116 ? 13.620 2.653 -11.433 1.00 95.12 116 GLN A N 1
ATOM 890 C CA . GLN A 1 116 ? 12.828 2.407 -12.641 1.00 95.12 116 GLN A CA 1
ATOM 891 C C . GLN A 1 116 ? 13.479 1.354 -13.541 1.00 95.12 116 GLN A C 1
ATOM 893 O O . GLN A 1 116 ? 12.779 0.474 -14.052 1.00 95.12 116 GLN A O 1
ATOM 898 N N . LYS A 1 117 ? 14.808 1.380 -13.715 1.00 94.62 117 LYS A N 1
ATOM 899 C CA . LYS A 1 117 ? 15.540 0.331 -14.450 1.00 94.62 117 LYS A CA 1
ATOM 900 C C . LYS A 1 117 ? 15.384 -1.032 -13.774 1.00 94.62 117 LYS A C 1
ATOM 902 O O . LYS A 1 117 ? 15.073 -2.018 -14.447 1.00 94.62 117 LYS A O 1
ATOM 907 N N . SER A 1 118 ? 15.549 -1.084 -12.452 1.00 96.44 118 SER A N 1
ATOM 908 C CA . SER A 1 118 ? 15.437 -2.318 -11.661 1.00 96.44 118 SER A CA 1
ATOM 909 C C . SER A 1 118 ? 14.028 -2.914 -11.730 1.00 96.44 118 SER A C 1
ATOM 911 O O . SER A 1 118 ? 13.856 -4.095 -12.041 1.00 96.44 118 SER A O 1
ATOM 913 N N . LEU A 1 119 ? 13.005 -2.077 -11.549 1.00 95.69 119 LEU A N 1
ATOM 914 C CA . LEU A 1 119 ? 11.602 -2.459 -11.685 1.00 95.69 119 LEU A CA 1
ATOM 915 C C . LEU A 1 119 ? 11.268 -2.881 -13.116 1.00 95.69 119 LEU A C 1
ATOM 917 O O . LEU A 1 119 ? 10.597 -3.890 -13.308 1.00 95.69 119 LEU A O 1
ATOM 921 N N . THR A 1 120 ? 11.772 -2.174 -14.130 1.00 94.75 120 THR A N 1
ATOM 922 C CA . THR A 1 120 ? 11.570 -2.542 -15.541 1.00 94.75 120 THR A CA 1
ATOM 923 C C . THR A 1 120 ? 12.119 -3.930 -15.838 1.00 94.75 120 THR A C 1
ATOM 925 O O . THR A 1 120 ? 11.442 -4.741 -16.472 1.00 94.75 120 THR A O 1
ATOM 928 N N . ARG A 1 121 ? 13.325 -4.235 -15.348 1.00 95.12 121 ARG A N 1
ATOM 929 C CA . ARG A 1 121 ? 13.916 -5.567 -15.491 1.00 95.12 121 ARG A CA 1
ATOM 930 C C . ARG A 1 121 ? 13.055 -6.628 -14.807 1.00 95.12 121 ARG A C 1
ATOM 932 O O . ARG A 1 121 ? 12.751 -7.637 -15.434 1.00 95.12 121 ARG A O 1
ATOM 939 N N . ALA A 1 122 ? 12.611 -6.384 -13.575 1.00 95.00 122 ALA A N 1
ATOM 940 C CA . ALA A 1 122 ? 11.751 -7.318 -12.850 1.00 95.00 122 ALA A CA 1
ATOM 941 C C . ALA A 1 122 ? 10.405 -7.560 -13.559 1.00 95.00 122 ALA A C 1
ATOM 943 O O . ALA A 1 122 ? 9.946 -8.697 -13.637 1.00 95.00 122 ALA A O 1
ATOM 944 N N . LEU A 1 123 ? 9.789 -6.517 -14.125 1.00 94.19 123 LEU A N 1
ATOM 945 C CA . LEU A 1 123 ? 8.545 -6.630 -14.894 1.00 94.19 123 LEU A CA 1
ATOM 946 C C . LEU A 1 123 ? 8.721 -7.449 -16.172 1.00 94.19 123 LEU A C 1
ATOM 948 O O . LEU A 1 123 ? 7.858 -8.266 -16.491 1.00 94.19 123 LEU A O 1
ATOM 952 N N . ARG A 1 124 ? 9.847 -7.281 -16.873 1.00 93.50 124 ARG A N 1
ATOM 953 C CA . ARG A 1 124 ? 10.188 -8.110 -18.037 1.00 93.50 124 ARG A CA 1
ATOM 954 C C . ARG A 1 124 ? 10.397 -9.568 -17.643 1.00 93.50 124 ARG A C 1
ATOM 956 O O . ARG A 1 124 ? 9.815 -10.431 -18.284 1.00 93.50 124 ARG A O 1
ATOM 963 N N . CYS A 1 125 ? 11.106 -9.835 -16.545 1.00 92.69 125 CYS A N 1
ATOM 964 C CA . CYS A 1 125 ? 11.252 -11.195 -16.023 1.00 92.69 125 CYS A CA 1
ATOM 965 C C . CYS A 1 125 ? 9.895 -11.833 -15.690 1.00 92.69 125 CYS A C 1
ATOM 967 O O . CYS A 1 125 ? 9.681 -12.992 -16.020 1.00 92.69 125 CYS A O 1
ATOM 969 N N . ILE A 1 126 ? 8.956 -11.080 -15.103 1.00 91.94 126 ILE A N 1
ATOM 970 C CA . ILE A 1 126 ? 7.580 -11.559 -14.891 1.00 91.94 126 ILE A CA 1
ATOM 971 C C . ILE A 1 126 ? 6.889 -11.832 -16.230 1.00 91.94 126 ILE A C 1
ATOM 973 O O . ILE A 1 126 ? 6.213 -12.844 -16.378 1.00 91.94 126 ILE A O 1
ATOM 977 N N . ALA A 1 127 ? 7.046 -10.948 -17.215 1.00 92.19 127 ALA A N 1
ATOM 978 C CA . ALA A 1 127 ? 6.455 -11.159 -18.529 1.00 92.19 127 ALA A CA 1
ATOM 979 C C . ALA A 1 127 ? 6.997 -12.418 -19.221 1.00 92.19 127 ALA A C 1
ATOM 981 O O . ALA A 1 127 ? 6.230 -13.115 -19.880 1.00 92.19 127 ALA A O 1
ATOM 982 N N . ASP A 1 128 ? 8.279 -12.729 -19.044 1.00 92.88 128 ASP A N 1
ATOM 983 C CA . ASP A 1 128 ? 8.900 -13.948 -19.563 1.00 92.88 128 ASP A CA 1
ATOM 984 C C . ASP A 1 128 ? 8.451 -15.195 -18.794 1.00 92.88 128 ASP A C 1
ATOM 986 O O . ASP A 1 128 ? 7.993 -16.154 -19.411 1.00 92.88 128 ASP A O 1
ATOM 990 N N . GLU A 1 129 ? 8.499 -15.166 -17.458 1.00 91.88 129 GLU A N 1
ATOM 991 C CA . GLU A 1 129 ? 8.109 -16.289 -16.587 1.00 91.88 129 GLU A CA 1
ATOM 992 C C . GLU A 1 129 ? 6.660 -16.733 -16.829 1.00 91.88 129 GLU A C 1
ATOM 994 O O . GLU A 1 129 ? 6.363 -17.925 -16.808 1.00 91.88 129 GLU A O 1
ATOM 999 N N . TYR A 1 130 ? 5.761 -15.782 -17.092 1.00 90.44 130 TYR A N 1
ATOM 1000 C CA . TYR A 1 130 ? 4.340 -16.049 -17.324 1.00 90.44 130 TYR A CA 1
ATOM 1001 C C . TYR A 1 130 ? 3.970 -16.084 -18.814 1.00 90.44 130 TYR A C 1
ATOM 1003 O O . TYR A 1 130 ? 2.787 -16.003 -19.142 1.00 90.44 130 TYR A O 1
ATOM 1011 N N . ALA A 1 131 ? 4.962 -16.192 -19.709 1.00 92.88 131 ALA A N 1
ATOM 1012 C CA . ALA A 1 131 ? 4.781 -16.283 -21.160 1.00 92.88 131 ALA A CA 1
ATOM 1013 C C . ALA A 1 131 ? 3.828 -15.212 -21.732 1.00 92.88 131 ALA A C 1
ATOM 1015 O O . ALA A 1 131 ? 3.015 -15.475 -22.621 1.00 92.88 131 ALA A O 1
ATOM 1016 N N . LEU A 1 132 ? 3.909 -13.984 -21.210 1.00 92.19 132 LEU A N 1
ATOM 1017 C CA . LEU A 1 132 ? 3.046 -12.889 -21.637 1.00 92.19 132 LEU A CA 1
ATOM 1018 C C . LEU A 1 132 ? 3.390 -12.474 -23.079 1.00 92.19 132 LEU A C 1
ATOM 1020 O O . LEU A 1 132 ? 4.582 -12.408 -23.416 1.00 92.19 132 LEU A O 1
ATOM 1024 N N . PRO A 1 133 ? 2.384 -12.125 -23.911 1.00 91.50 133 PRO A N 1
ATOM 1025 C CA . PRO A 1 133 ? 2.593 -11.721 -25.301 1.00 91.50 133 PRO A CA 1
ATOM 1026 C C . PRO A 1 133 ? 3.629 -10.605 -25.455 1.00 91.50 133 PRO A C 1
ATOM 1028 O O . PRO A 1 133 ? 3.785 -9.768 -24.565 1.00 91.50 133 PRO A O 1
ATOM 1031 N N . SER A 1 134 ? 4.300 -10.539 -26.607 1.00 89.00 134 SER A N 1
ATOM 1032 C CA . SER A 1 134 ? 5.287 -9.489 -26.912 1.00 89.00 134 SER A CA 1
ATOM 1033 C C . SER A 1 134 ? 4.704 -8.071 -26.822 1.00 89.00 134 SER A C 1
ATOM 1035 O O . SER A 1 134 ? 5.400 -7.142 -26.421 1.00 89.00 134 SER A O 1
ATOM 1037 N N . SER A 1 135 ? 3.412 -7.919 -27.122 1.00 89.81 135 SER A N 1
ATOM 1038 C CA . SER A 1 135 ? 2.653 -6.668 -27.018 1.00 89.81 135 SER A CA 1
ATOM 1039 C C . SER A 1 135 ? 2.188 -6.323 -25.597 1.00 89.81 135 SER A C 1
ATOM 1041 O O . SER A 1 135 ? 1.572 -5.276 -25.393 1.00 89.81 135 SER A O 1
ATOM 1043 N N . HIS A 1 136 ? 2.443 -7.180 -24.601 1.00 90.19 136 HIS A N 1
ATOM 1044 C CA . HIS A 1 136 ? 1.930 -6.975 -23.250 1.00 90.19 136 HIS A CA 1
ATOM 1045 C C . HIS A 1 136 ? 2.574 -5.744 -22.577 1.00 90.19 136 HIS A C 1
ATOM 1047 O O . HIS A 1 136 ? 3.804 -5.640 -22.571 1.00 90.19 136 HIS A O 1
ATOM 1053 N N . PRO A 1 137 ? 1.805 -4.853 -21.911 1.00 89.25 137 PRO A N 1
ATOM 1054 C CA . PRO A 1 137 ? 2.343 -3.604 -21.355 1.00 89.25 137 PRO A CA 1
ATOM 1055 C C . PRO A 1 137 ? 3.461 -3.775 -20.316 1.00 89.25 137 PRO A C 1
ATOM 1057 O O . PRO A 1 137 ? 4.246 -2.862 -20.106 1.00 89.25 137 PRO A O 1
ATOM 1060 N N . LEU A 1 138 ? 3.582 -4.937 -19.666 1.00 89.38 138 LEU A N 1
ATOM 1061 C CA . LEU A 1 138 ? 4.688 -5.195 -18.726 1.00 89.38 138 LEU A CA 1
ATOM 1062 C C . LEU A 1 138 ? 6.049 -5.404 -19.408 1.00 89.38 138 LEU A C 1
ATOM 1064 O O . LEU A 1 138 ? 7.076 -5.316 -18.739 1.00 89.38 138 LEU A O 1
ATOM 1068 N N . ARG A 1 139 ? 6.079 -5.653 -20.725 1.00 88.75 139 ARG A N 1
ATOM 1069 C CA . ARG A 1 139 ? 7.331 -5.715 -21.498 1.00 88.75 139 ARG A CA 1
ATOM 1070 C C . ARG A 1 139 ? 7.903 -4.322 -21.787 1.00 88.75 139 ARG A C 1
ATOM 1072 O O . ARG A 1 139 ? 9.125 -4.176 -21.897 1.00 88.75 139 ARG A O 1
ATOM 1079 N N . ASP A 1 140 ? 7.031 -3.313 -21.822 1.00 85.00 140 ASP A N 1
ATOM 1080 C CA . ASP A 1 140 ? 7.347 -1.889 -21.976 1.00 85.00 140 ASP A CA 1
ATOM 1081 C C . ASP A 1 140 ? 6.623 -1.047 -20.897 1.00 85.00 140 ASP A C 1
ATOM 1083 O O . ASP A 1 140 ? 5.568 -0.454 -21.155 1.00 85.00 140 ASP A O 1
ATOM 1087 N N . PRO A 1 141 ? 7.163 -1.004 -19.659 1.00 75.31 141 PRO A N 1
ATOM 1088 C CA . PRO A 1 141 ? 6.480 -0.431 -18.497 1.00 75.31 141 PRO A CA 1
ATOM 1089 C C . PRO A 1 141 ? 6.132 1.054 -18.600 1.00 75.31 141 PRO A C 1
ATOM 1091 O O . PRO A 1 141 ? 5.297 1.521 -17.827 1.00 75.31 141 PRO A O 1
ATOM 1094 N N . ILE A 1 142 ? 6.709 1.785 -19.562 1.00 73.75 142 ILE A N 1
ATOM 1095 C CA . ILE A 1 142 ? 6.343 3.178 -19.865 1.00 73.75 142 ILE A CA 1
ATOM 1096 C C . ILE A 1 142 ? 4.843 3.278 -20.187 1.00 73.75 142 ILE A C 1
ATOM 1098 O O . ILE A 1 142 ? 4.193 4.261 -19.838 1.00 73.75 142 ILE A O 1
ATOM 1102 N N . LYS A 1 143 ? 4.276 2.229 -20.796 1.00 72.25 143 LYS A N 1
ATOM 1103 C CA . LYS A 1 143 ? 2.856 2.130 -21.170 1.00 72.25 143 LYS A CA 1
ATOM 1104 C C . LYS A 1 143 ? 2.010 1.368 -20.149 1.00 72.25 143 LYS A C 1
ATOM 1106 O O . LYS A 1 143 ? 0.801 1.227 -20.330 1.00 72.25 143 LYS A O 1
ATOM 1111 N N . ALA A 1 144 ? 2.623 0.824 -19.099 1.00 84.62 144 ALA A N 1
ATOM 1112 C CA . ALA A 1 144 ? 1.905 0.080 -18.078 1.00 84.62 144 ALA A CA 1
ATOM 1113 C C . ALA A 1 144 ? 1.230 1.025 -17.078 1.00 84.62 144 ALA A C 1
ATOM 1115 O O . ALA A 1 144 ? 1.683 2.138 -16.818 1.00 84.62 144 ALA A O 1
ATOM 1116 N N . THR A 1 145 ? 0.168 0.530 -16.449 1.00 86.88 145 THR A N 1
ATOM 1117 C CA . THR A 1 145 ? -0.486 1.174 -15.304 1.00 86.88 145 THR A CA 1
ATOM 1118 C C . THR A 1 145 ? -0.454 0.237 -14.101 1.00 86.88 145 THR A C 1
ATOM 1120 O O . THR A 1 145 ? -0.284 -0.979 -14.254 1.00 86.88 145 THR A O 1
ATOM 1123 N N . ALA A 1 146 ? -0.693 0.764 -12.896 1.00 85.88 146 ALA A N 1
ATOM 1124 C CA . ALA A 1 146 ? -0.839 -0.062 -11.690 1.00 85.88 146 ALA A CA 1
ATOM 1125 C C . ALA A 1 146 ? -1.911 -1.147 -11.853 1.00 85.88 146 ALA A C 1
ATOM 1127 O O . ALA A 1 146 ? -1.815 -2.241 -11.303 1.00 85.88 146 ALA A O 1
ATOM 1128 N N . SER A 1 147 ? -2.951 -0.863 -12.640 1.00 86.31 147 SER A N 1
ATOM 1129 C CA . SER A 1 147 ? -4.025 -1.816 -12.897 1.00 86.31 147 SER A CA 1
ATOM 1130 C C . SER A 1 147 ? -3.535 -3.079 -13.616 1.00 86.31 147 SER A C 1
ATOM 1132 O O . SER A 1 147 ? -3.986 -4.172 -13.263 1.00 86.31 147 SER A O 1
ATOM 1134 N N . VAL A 1 148 ? -2.599 -2.936 -14.565 1.00 89.19 148 VAL A N 1
ATOM 1135 C CA . VAL A 1 148 ? -1.977 -4.048 -15.299 1.00 89.19 148 VAL A CA 1
ATOM 1136 C C . VAL A 1 148 ? -1.108 -4.861 -14.348 1.00 89.19 148 VAL A C 1
ATOM 1138 O O . VAL A 1 148 ? -1.282 -6.075 -14.254 1.00 89.19 148 VAL A O 1
ATOM 1141 N N . LEU A 1 149 ? -0.240 -4.189 -13.584 1.00 89.69 149 LEU A N 1
ATOM 1142 C CA . LEU A 1 149 ? 0.604 -4.846 -12.586 1.00 89.69 149 LEU A CA 1
ATOM 1143 C C . LEU A 1 149 ? -0.242 -5.624 -11.573 1.00 89.69 149 LEU A C 1
ATOM 1145 O O . LEU A 1 149 ? -0.007 -6.802 -11.332 1.00 89.69 149 LEU A O 1
ATOM 1149 N N . ARG A 1 150 ? -1.279 -4.996 -11.020 1.00 88.19 150 ARG A N 1
ATOM 1150 C CA . ARG A 1 150 ? -2.207 -5.629 -10.080 1.00 88.19 150 ARG A CA 1
ATOM 1151 C C . ARG A 1 150 ? -2.834 -6.902 -10.646 1.00 88.19 150 ARG A C 1
ATOM 1153 O O . ARG A 1 150 ? -2.883 -7.897 -9.927 1.00 88.19 150 ARG A O 1
ATOM 1160 N N . LYS A 1 151 ? -3.352 -6.863 -11.881 1.00 88.75 151 LYS A N 1
ATOM 1161 C CA . LYS A 1 151 ? -3.957 -8.045 -12.522 1.00 88.75 151 LYS A CA 1
ATOM 1162 C C . LYS A 1 151 ? -2.940 -9.176 -12.623 1.00 88.75 151 LYS A C 1
ATOM 1164 O O . LYS A 1 151 ? -3.269 -10.308 -12.289 1.00 88.75 151 LYS A O 1
ATOM 1169 N N . GLN A 1 152 ? -1.703 -8.848 -12.992 1.00 90.12 152 GLN A N 1
ATOM 1170 C CA . GLN A 1 152 ? -0.631 -9.831 -13.046 1.00 90.12 152 GLN A CA 1
ATOM 1171 C C . GLN A 1 152 ? -0.335 -10.419 -11.660 1.00 90.12 152 GLN A C 1
ATOM 1173 O O . GLN A 1 152 ? -0.364 -11.633 -11.502 1.00 90.12 152 GLN A O 1
ATOM 1178 N N . LEU A 1 153 ? -0.142 -9.582 -10.634 1.00 88.19 153 LEU A N 1
ATOM 1179 C CA . LEU A 1 153 ? 0.159 -10.037 -9.269 1.00 88.19 153 LEU A CA 1
ATOM 1180 C C . LEU A 1 153 ? -0.932 -10.946 -8.681 1.00 88.19 153 LEU A C 1
ATOM 1182 O O . LEU A 1 153 ? -0.618 -11.855 -7.916 1.00 88.19 153 LEU A O 1
ATOM 1186 N N . GLN A 1 154 ? -2.204 -10.740 -9.042 1.00 84.44 154 GLN A N 1
ATOM 1187 C CA . GLN A 1 154 ? -3.302 -11.619 -8.618 1.00 84.44 154 GLN A CA 1
ATOM 1188 C C . GLN A 1 154 ? -3.159 -13.052 -9.153 1.00 84.44 154 GLN A C 1
ATOM 1190 O O . GLN A 1 154 ? -3.569 -13.988 -8.471 1.00 84.44 154 GLN A O 1
ATOM 1195 N N . GLY A 1 155 ? -2.547 -13.234 -10.327 1.00 82.25 155 GLY A N 1
ATOM 1196 C CA . GLY A 1 155 ? -2.244 -14.552 -10.892 1.00 82.25 155 GLY A CA 1
ATOM 1197 C C . GLY A 1 155 ? -1.017 -15.238 -10.276 1.00 82.25 155 GLY A C 1
ATOM 1198 O O . GLY A 1 155 ? -0.796 -16.421 -10.514 1.00 82.25 155 GLY A O 1
ATOM 1199 N N . MET A 1 156 ? -0.222 -14.532 -9.462 1.00 82.81 156 MET A N 1
ATOM 1200 C CA . MET A 1 156 ? 1.088 -14.985 -8.973 1.00 82.81 156 MET A CA 1
ATOM 1201 C C . MET A 1 156 ? 1.030 -15.485 -7.517 1.00 82.81 156 MET A C 1
ATOM 1203 O O . MET A 1 156 ? 1.707 -14.951 -6.637 1.00 82.81 156 MET A O 1
ATOM 1207 N N . SER A 1 157 ? 0.230 -16.519 -7.238 1.00 66.75 157 SER A N 1
ATOM 1208 C CA . SER A 1 157 ? -0.186 -16.945 -5.879 1.00 66.75 157 SER A CA 1
ATOM 1209 C C . SER A 1 157 ? 0.917 -17.343 -4.870 1.00 66.75 157 SER A C 1
ATOM 1211 O O . SER A 1 157 ? 0.607 -17.631 -3.717 1.00 66.75 157 SER A O 1
ATOM 1213 N N . LYS A 1 158 ? 2.207 -17.305 -5.230 1.00 72.38 158 LYS A N 1
ATOM 1214 C CA . LYS A 1 158 ? 3.351 -17.601 -4.336 1.00 72.38 158 LYS A CA 1
ATOM 1215 C C . LYS A 1 158 ? 4.470 -16.554 -4.376 1.00 72.38 158 LYS A C 1
ATOM 1217 O O . LYS A 1 158 ? 5.540 -16.767 -3.814 1.00 72.38 158 LYS A O 1
ATOM 1222 N N . ARG A 1 159 ? 4.249 -15.433 -5.061 1.00 80.44 159 ARG A N 1
ATOM 1223 C CA . ARG A 1 159 ? 5.241 -14.364 -5.226 1.00 80.44 159 ARG A CA 1
ATOM 1224 C C . ARG A 1 159 ? 4.892 -13.157 -4.343 1.00 80.44 159 ARG A C 1
ATOM 1226 O O . ARG A 1 159 ? 3.732 -13.015 -3.937 1.00 80.44 159 ARG A O 1
ATOM 1233 N N . PRO A 1 160 ? 5.865 -12.275 -4.043 1.00 81.38 160 PRO A N 1
ATOM 1234 C CA . PRO A 1 160 ? 5.601 -11.008 -3.363 1.00 81.38 160 PRO A CA 1
ATOM 1235 C C . PRO A 1 160 ? 4.423 -10.256 -4.000 1.00 81.38 160 PRO A C 1
ATOM 1237 O O . PRO A 1 160 ? 4.340 -10.136 -5.220 1.00 81.38 160 PRO A O 1
ATOM 1240 N N . GLY A 1 161 ? 3.468 -9.812 -3.178 1.00 79.75 161 GLY A N 1
ATOM 1241 C CA . GLY A 1 161 ? 2.218 -9.183 -3.631 1.00 79.75 161 GLY A CA 1
ATOM 1242 C C . GLY A 1 161 ? 1.069 -10.140 -4.003 1.00 79.75 161 GLY A C 1
ATOM 1243 O O . GLY A 1 161 ? -0.088 -9.709 -4.026 1.00 79.75 161 GLY A O 1
ATOM 1244 N N . GLY A 1 162 ? 1.336 -11.433 -4.217 1.00 80.25 162 GLY A N 1
ATOM 1245 C CA . GLY A 1 162 ? 0.328 -12.450 -4.562 1.00 80.25 162 GLY A CA 1
ATOM 1246 C C . GLY A 1 162 ? -0.303 -13.182 -3.366 1.00 80.25 162 GLY A C 1
ATOM 1247 O O . GLY A 1 162 ? -1.416 -13.688 -3.472 1.00 80.25 162 GLY A O 1
ATOM 1248 N N . GLY A 1 163 ? 0.358 -13.194 -2.203 1.00 82.19 163 GLY A N 1
ATOM 1249 C CA . GLY A 1 163 ? -0.084 -13.937 -1.010 1.00 82.19 163 GLY A CA 1
ATOM 1250 C C . GLY A 1 163 ? -1.250 -13.312 -0.215 1.00 82.19 163 GLY A C 1
ATOM 1251 O O . GLY A 1 163 ? -1.815 -12.283 -0.607 1.00 82.19 163 GLY A O 1
ATOM 1252 N N . PRO A 1 164 ? -1.647 -13.905 0.925 1.00 88.19 164 PRO A N 1
ATOM 1253 C CA . PRO A 1 164 ? -2.642 -13.322 1.827 1.00 88.19 164 PRO A CA 1
ATOM 1254 C C . PRO A 1 164 ? -2.214 -11.938 2.341 1.00 88.19 164 PRO A C 1
ATOM 1256 O O . PRO A 1 164 ? -1.044 -11.710 2.638 1.00 88.19 164 PRO A O 1
ATOM 1259 N N . MET A 1 165 ? -3.165 -11.009 2.504 1.00 91.31 165 MET A N 1
ATOM 1260 C CA . MET A 1 165 ? -2.850 -9.658 3.001 1.00 91.31 165 MET A CA 1
ATOM 1261 C C . MET A 1 165 ? -2.257 -9.681 4.416 1.00 91.31 165 MET A C 1
ATOM 1263 O O . MET A 1 165 ? -1.353 -8.908 4.710 1.00 91.31 165 MET A O 1
ATOM 1267 N N . ALA A 1 166 ? -2.709 -10.603 5.270 1.00 92.06 166 ALA A N 1
ATOM 1268 C CA . ALA A 1 166 ? -2.141 -10.788 6.603 1.00 92.06 166 ALA A CA 1
ATOM 1269 C C . ALA A 1 166 ? -0.637 -11.111 6.550 1.00 92.06 166 ALA A C 1
ATOM 1271 O O . ALA A 1 166 ? 0.128 -10.583 7.348 1.00 92.06 166 ALA A O 1
ATOM 1272 N N . SER A 1 167 ? -0.194 -11.912 5.576 1.00 91.94 167 SER A N 1
ATOM 1273 C CA . SER A 1 167 ? 1.229 -12.215 5.383 1.00 91.94 167 SER A CA 1
ATOM 1274 C C . SER A 1 167 ? 2.029 -10.968 5.002 1.00 91.94 167 SER A C 1
ATOM 1276 O O . SER A 1 167 ? 3.121 -10.776 5.520 1.00 91.94 167 SER A O 1
ATOM 1278 N N . ILE A 1 168 ? 1.469 -10.097 4.152 1.00 93.19 168 ILE A N 1
ATOM 1279 C CA . ILE A 1 168 ? 2.099 -8.818 3.788 1.00 93.19 168 ILE A CA 1
ATOM 1280 C C . ILE A 1 168 ? 2.210 -7.923 5.023 1.00 93.19 168 ILE A C 1
ATOM 1282 O O . ILE A 1 168 ? 3.299 -7.465 5.349 1.00 93.19 168 ILE A O 1
ATOM 1286 N N . LEU A 1 169 ? 1.110 -7.720 5.750 1.00 95.31 169 LEU A N 1
ATOM 1287 C CA . LEU A 1 169 ? 1.080 -6.855 6.933 1.00 95.31 169 LEU A CA 1
ATOM 1288 C C . LEU A 1 169 ? 1.926 -7.377 8.104 1.00 95.31 169 LEU A C 1
ATOM 1290 O O . LEU A 1 169 ? 2.313 -6.586 8.955 1.00 95.31 169 LEU A O 1
ATOM 1294 N N . ASN A 1 170 ? 2.243 -8.673 8.140 1.00 95.25 170 ASN A N 1
ATOM 1295 C CA . ASN A 1 170 ? 3.142 -9.268 9.133 1.00 95.25 170 ASN A CA 1
ATOM 1296 C C . ASN A 1 170 ? 4.617 -9.284 8.698 1.00 95.25 170 ASN A C 1
ATOM 1298 O O . ASN A 1 170 ? 5.478 -9.650 9.498 1.00 95.25 170 ASN A O 1
ATOM 1302 N N . SER A 1 171 ? 4.917 -8.903 7.454 1.00 93.94 171 SER A N 1
ATOM 1303 C CA . SER A 1 171 ? 6.282 -8.845 6.925 1.00 93.94 171 SER A CA 1
ATOM 1304 C C . SER A 1 171 ? 6.912 -7.468 7.131 1.00 93.94 171 SER A C 1
ATOM 1306 O O . SER A 1 171 ? 6.213 -6.454 7.157 1.00 93.94 171 SER A O 1
ATOM 1308 N N . SER A 1 172 ? 8.238 -7.419 7.267 1.00 93.25 172 SER A N 1
ATOM 1309 C CA . SER A 1 172 ? 8.958 -6.144 7.311 1.00 93.25 172 SER A CA 1
ATOM 1310 C C . SER A 1 172 ? 9.029 -5.517 5.910 1.00 93.25 172 SER A C 1
ATOM 1312 O O . SER A 1 172 ? 9.142 -6.266 4.936 1.00 93.25 172 SER A O 1
ATOM 1314 N N . PRO A 1 173 ? 8.942 -4.178 5.771 1.00 95.44 173 PRO A N 1
ATOM 1315 C CA . PRO A 1 173 ? 8.731 -3.156 6.812 1.00 95.44 173 PRO A CA 1
ATOM 1316 C C . PRO A 1 173 ? 7.249 -2.854 7.119 1.00 95.44 173 PRO A C 1
ATOM 1318 O O . PRO A 1 173 ? 6.932 -1.960 7.905 1.00 95.44 173 PRO A O 1
ATOM 1321 N N . PHE A 1 174 ? 6.312 -3.561 6.480 1.00 97.12 174 PHE A N 1
ATOM 1322 C CA . PHE A 1 174 ? 4.872 -3.293 6.585 1.00 97.12 174 PHE A CA 1
ATOM 1323 C C . PHE A 1 174 ? 4.340 -3.457 8.008 1.00 97.12 174 PHE A C 1
ATOM 1325 O O . PHE A 1 174 ? 3.476 -2.687 8.429 1.00 97.12 174 PHE A O 1
ATOM 1332 N N . ARG A 1 175 ? 4.866 -4.434 8.751 1.00 97.69 175 ARG A N 1
ATOM 1333 C CA . ARG A 1 175 ? 4.513 -4.676 10.150 1.00 97.69 175 ARG A CA 1
ATOM 1334 C C . ARG A 1 175 ? 4.864 -3.483 11.024 1.00 97.69 175 ARG A C 1
ATOM 1336 O O . ARG A 1 175 ? 4.015 -3.003 11.770 1.00 97.69 175 ARG A O 1
ATOM 1343 N N . GLU A 1 176 ? 6.095 -2.995 10.924 1.00 98.25 176 GLU A N 1
ATOM 1344 C CA . GLU A 1 176 ? 6.578 -1.876 11.731 1.00 98.25 176 GLU A CA 1
ATOM 1345 C C . GLU A 1 176 ? 5.791 -0.594 11.413 1.00 98.25 176 GLU A C 1
ATOM 1347 O O . GLU A 1 176 ? 5.383 0.132 12.321 1.00 98.25 176 GLU A O 1
ATOM 1352 N N . LEU A 1 177 ? 5.490 -0.360 10.132 1.00 98.06 177 LEU A N 1
ATOM 1353 C CA . LEU A 1 177 ? 4.663 0.767 9.692 1.00 98.06 177 LEU A CA 1
ATOM 1354 C C . LEU A 1 177 ? 3.217 0.664 10.192 1.00 98.06 177 LEU A C 1
ATOM 1356 O O . LEU A 1 177 ? 2.636 1.665 10.615 1.00 98.06 177 LEU A O 1
ATOM 1360 N N . LEU A 1 178 ? 2.631 -0.536 10.189 1.00 98.00 178 LEU A N 1
ATOM 1361 C CA . LEU A 1 178 ? 1.289 -0.761 10.722 1.00 98.00 178 LEU A CA 1
ATOM 1362 C C . LEU A 1 178 ? 1.234 -0.524 12.236 1.00 98.00 178 LEU A C 1
ATOM 1364 O O . LEU A 1 178 ? 0.290 0.105 12.716 1.00 98.00 178 LEU A O 1
ATOM 1368 N N . VAL A 1 179 ? 2.241 -0.993 12.978 1.00 98.06 179 VAL A N 1
ATOM 1369 C CA . VAL A 1 179 ? 2.346 -0.791 14.430 1.00 98.06 179 VAL A CA 1
ATOM 1370 C C . VAL A 1 179 ? 2.438 0.696 14.767 1.00 98.06 179 VAL A C 1
ATOM 1372 O O . VAL A 1 179 ? 1.670 1.177 15.604 1.00 98.06 179 VAL A O 1
ATOM 1375 N N . GLU A 1 180 ? 3.311 1.444 14.088 1.00 98.19 180 GLU A N 1
ATOM 1376 C CA . GLU A 1 180 ? 3.463 2.878 14.355 1.00 98.19 180 GLU A CA 1
ATOM 1377 C C . GLU A 1 180 ? 2.212 3.665 13.937 1.00 98.19 180 GLU A C 1
ATOM 1379 O O . GLU A 1 180 ? 1.743 4.529 14.679 1.00 98.19 180 GLU A O 1
ATOM 1384 N N . ALA A 1 181 ? 1.592 3.324 12.802 1.00 97.25 181 ALA A N 1
ATOM 1385 C CA . ALA A 1 181 ? 0.320 3.924 12.406 1.00 97.25 181 ALA A CA 1
ATOM 1386 C C . ALA A 1 181 ? -0.782 3.659 13.444 1.00 97.25 181 ALA A C 1
ATOM 1388 O O . ALA A 1 181 ? -1.556 4.565 13.754 1.00 97.25 181 ALA A O 1
ATOM 1389 N N . ASN A 1 182 ? -0.843 2.449 14.010 1.00 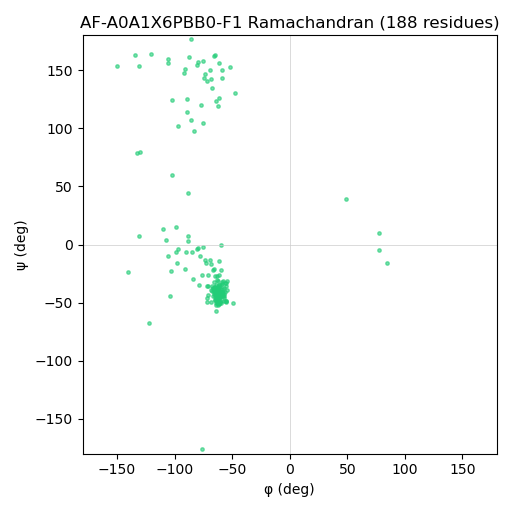97.00 182 ASN A N 1
ATOM 1390 C CA . ASN A 1 182 ? -1.806 2.108 15.054 1.00 97.00 182 ASN A CA 1
ATOM 1391 C C . ASN A 1 182 ? -1.605 2.966 16.306 1.00 97.00 182 ASN A C 1
ATOM 1393 O O . ASN A 1 182 ? -2.547 3.594 16.785 1.00 97.00 182 ASN A O 1
ATOM 1397 N N . LYS A 1 183 ? -0.362 3.063 16.785 1.00 97.19 183 LYS A N 1
ATOM 1398 C CA . LYS A 1 183 ? 0.014 3.927 17.910 1.00 97.19 183 LYS A CA 1
ATOM 1399 C C . LYS A 1 183 ? -0.387 5.386 17.663 1.00 97.19 183 LYS A C 1
ATOM 1401 O O . LYS A 1 183 ? -1.046 5.983 18.513 1.00 97.19 183 LYS A O 1
ATOM 1406 N N . ASN A 1 184 ? -0.058 5.936 16.494 1.00 96.44 184 ASN A N 1
ATOM 1407 C CA . ASN A 1 184 ? -0.347 7.330 16.150 1.00 96.44 184 ASN A CA 1
ATOM 1408 C C . ASN A 1 184 ? -1.849 7.614 16.040 1.00 96.44 184 ASN A C 1
ATOM 1410 O O . ASN A 1 184 ? -2.322 8.657 16.492 1.00 96.44 184 ASN A O 1
ATOM 1414 N N . VAL A 1 185 ? -2.616 6.698 15.442 1.00 94.88 185 VAL A N 1
ATOM 1415 C CA . VAL A 1 185 ? -4.076 6.825 15.340 1.00 94.88 185 VAL A CA 1
ATOM 1416 C C . VAL A 1 185 ? -4.707 6.766 16.729 1.00 94.88 185 VAL A C 1
ATOM 1418 O O . VAL A 1 185 ? -5.496 7.645 17.067 1.00 94.88 185 VAL A O 1
ATOM 1421 N N . LEU A 1 186 ? -4.329 5.793 17.562 1.00 93.06 186 LEU A N 1
ATOM 1422 C CA . LEU A 1 186 ? -4.859 5.674 18.921 1.00 93.06 186 LEU A CA 1
ATOM 1423 C C . LEU A 1 186 ? -4.520 6.892 19.784 1.00 93.06 186 LEU A C 1
ATOM 1425 O O . LEU A 1 186 ? -5.374 7.342 20.534 1.00 93.06 186 LEU A O 1
ATOM 1429 N N . ALA A 1 187 ? -3.319 7.459 19.657 1.00 93.56 187 ALA A N 1
ATOM 1430 C CA . ALA A 1 187 ? -2.944 8.675 20.379 1.00 93.56 187 ALA A CA 1
ATOM 1431 C C . ALA A 1 187 ? -3.798 9.897 19.994 1.00 93.56 187 ALA A C 1
ATOM 1433 O O . ALA A 1 187 ? -3.969 10.797 20.806 1.00 93.56 187 ALA A O 1
ATOM 1434 N N . ARG A 1 188 ? -4.343 9.933 18.771 1.00 89.00 188 ARG A N 1
ATOM 1435 C CA . ARG A 1 188 ? -5.185 11.037 18.282 1.00 89.00 188 ARG A CA 1
ATOM 1436 C C . ARG A 1 188 ? -6.658 10.916 18.686 1.00 89.00 188 ARG A C 1
ATOM 1438 O O . ARG A 1 188 ? -7.339 11.933 18.747 1.00 89.00 188 ARG A O 1
ATOM 1445 N N . TYR A 1 189 ? -7.161 9.693 18.849 1.00 76.25 189 TYR A N 1
ATOM 1446 C CA . TYR A 1 189 ? -8.582 9.412 19.107 1.00 76.25 189 TYR A CA 1
ATOM 1447 C C . TYR A 1 189 ? -8.855 8.902 20.534 1.00 76.25 189 TYR A C 1
ATOM 1449 O O . TYR A 1 189 ? -9.941 8.381 20.790 1.00 76.25 189 TYR A O 1
ATOM 1457 N N . LYS A 1 190 ? -7.872 9.028 21.432 1.00 56.72 190 LYS A N 1
ATOM 1458 C CA . LYS A 1 190 ? -8.063 9.018 22.887 1.00 56.72 190 LYS A CA 1
ATOM 1459 C C . LYS A 1 190 ? -8.435 10.419 23.355 1.00 56.72 190 LYS A C 1
ATOM 1461 O O . LYS A 1 190 ? -9.229 10.489 24.311 1.00 56.72 190 LYS A O 1
#

Foldseek 3Di:
DDDDDFFPDFAQVVLLVLQLQLALAPPDRHLLLLVLVLVVLVVVVVVQVVCVVVVHDHDDDDVVVNVVSCCCNPVPSLLSLLVVQQLCVQVVPLRDANVQRHNVSSVPRGCDPVSVVSQLVVLCVLCVVVVPDPPQCSPPSRNDHSVSVSVSLCVVCPHRSNDDSVVSCVDPPNVRSSVSSNVNNVVVVD

Radius of gyration: 18.31 Å; Cα contacts (8 Å, |Δi|>4): 251; chains: 1; bounding box: 49×33×52 Å

pLDDT: mean 90.19, std 8.13, range [55.31, 98.25]